Protein AF-A0A5D3D442-F1 (afdb_monomer)

Secondary structure (DSSP, 8-state):
-------------------S-SEEE---SSTTTTTHHHHHHHHHHHTT--EEE---SPPPPPPPS---HHHHHHT-THHHHHHHHHHT-TTSHHHHHHHHHHHHHHHHS----STT-S-HHHHHHHHHHHHHHHHS---PPP--TT-TTHHHHHHH-TTGGGTT-SS---------TTSSHHHHHHHHHHHHGGGSSS-----SHHHHHHHH-HHHHHHHHHHHHH-S------S-THHHHHHHHTGGGS-----

Organism: Cucumis melo var. makuwa (NCBI:txid1194695)

Sequence (255 aa):
MVSSVLGDESSSSSPNFNYHYD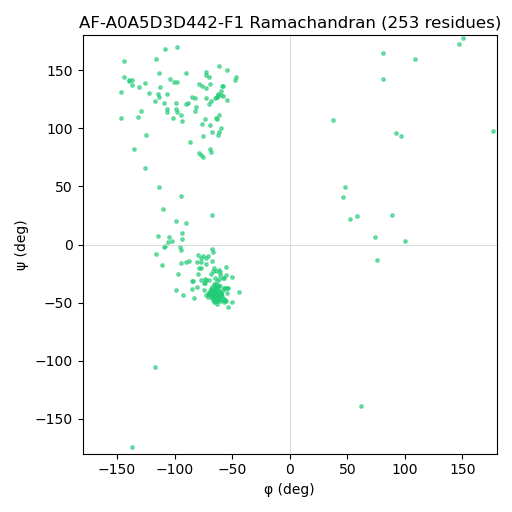VFFNFRGEDTRSNFISHLHMALRLKEINIFLDDKLNRGDQISVEVDPSQVRKQIGGFGEALAKHEANKLLTNKIQPWKEALTFAAGLSGWDLANCKDEAELIQEIVKRVLSVVNPIQLLHVAKHSVGVHSRLRKIELVSHIGSEGVNMVRMCGIGGIGKTTLAKVLYNKIANQFEGCCFLQDVRQEASKHGLVELQKTLLNDILKEDLKVVSRDRRIIIRSRLFKESSYSCSR

Foldseek 3Di:
DDDDDDDDPPPPPPPPDPDPFLEEDDDADDVCVPPLVVVLVVLLVVVVGGYDYPPPDDHDDDDDPADDLVCQQVCDDPSVVVLVVQCVPPVCVVVSVVSNVVSNVVSPDDDDHPVPDPDSVVVSVVVSLVSCCVSPPDDADDADPPDPCLVVVVVVVCVVVVLPPPDDDDDDDDDDPPPCSVNSVSVVCNVCVSVDQFDADDPPCVVCCVVPNPVVVVLRRCCRGVVDPDPDDDDPCPPVVVCVVCPVVPPDDDD

pLDDT: mean 71.78, std 18.41, range [23.75, 93.75]

Mean predicted aligned error: 15.1 Å

InterPro domains:
  IPR000157 Toll/interleukin-1 receptor homology (TIR) domain [PF01582] (63-137)
  IPR002182 NB-ARC [PF00931] (165-229)
  IPR027417 P-loop containing nucleoside triphosphate hydrolase [SSF52540] (142-235)
  IPR035897 Toll/interleukin-1 receptor homology (TIR) domain superfamily [G3DSA:3.40.50.10140] (16-65)
  IPR035897 Toll/interleukin-1 receptor homology (TIR) domain superfamily [G3DSA:3.40.50.10140] (66-141)
  IPR035897 Toll/interleukin-1 receptor homology (TIR) domain superfamily [SSF52200] (10-112)
  IPR044974 Disease resistance protein, plants [PTHR11017] (64-245)

Solvent-accessible surface area (backbone atoms only — not comparable to full-atom values): 16681 Å² total; per-residue (Å²): 138,90,80,89,79,84,85,81,84,78,76,78,74,71,78,87,72,84,66,90,46,80,44,78,48,86,74,80,67,77,73,51,53,74,43,66,52,41,53,43,51,50,57,35,43,75,69,73,48,40,67,44,70,66,77,83,71,81,86,70,83,88,68,71,97,73,73,61,51,66,36,52,40,68,40,39,68,72,52,29,55,54,49,53,59,45,60,73,36,82,90,39,56,87,49,51,61,61,49,53,51,51,39,28,53,61,45,67,51,93,78,84,62,74,91,81,49,92,46,70,67,62,51,42,51,53,51,44,53,54,50,44,55,67,78,61,57,76,85,67,64,91,69,72,92,81,65,79,67,49,69,66,54,48,69,70,50,67,56,76,82,56,68,86,56,95,75,88,86,87,84,85,90,83,79,70,86,90,77,45,63,68,58,49,50,41,55,50,45,64,72,49,41,91,79,45,94,49,50,70,85,86,71,63,57,71,60,48,35,72,75,65,33,63,68,51,56,50,49,53,47,48,32,47,35,67,72,47,92,71,82,84,78,74,93,80,51,77,58,58,59,51,61,56,75,53,58,81,75,69,85,73,88,81,135

Radius of gyration: 25.53 Å; Cα contacts (8 Å, |Δi|>4): 138; chains: 1; bounding box: 55×83×74 Å

Nearest PDB structures (foldseek):
  7dfv-assembly1_B  TM=4.755E-01  e=4.125E-08  Arabidopsis thaliana
  7crc-assembly1_C  TM=4.734E-01  e=6.157E-08  Arabidopsis thaliana
  7xoz-assembly1_B  TM=8.210E-01  e=1.173E-04  Arabidopsis thaliana

Structure (mmCIF, N/CA/C/O backbone):
data_AF-A0A5D3D442-F1
#
_entry.id   AF-A0A5D3D442-F1
#
loop_
_atom_site.group_PDB
_atom_site.id
_atom_site.type_symbol
_atom_site.label_atom_id
_atom_site.label_alt_id
_atom_site.label_comp_id
_atom_site.label_asym_id
_atom_site.label_entity_id
_atom_site.label_seq_id
_atom_site.pdbx_PDB_ins_code
_atom_site.Cartn_x
_atom_site.Cartn_y
_atom_site.Cartn_z
_atom_site.occupancy
_atom_site.B_iso_or_equiv
_atom_site.auth_seq_id
_atom_site.auth_comp_id
_atom_site.auth_asym_id
_atom_site.auth_atom_id
_atom_site.pdbx_PDB_model_num
ATOM 1 N N . MET A 1 1 ? -12.015 51.875 16.722 1.00 30.73 1 MET A N 1
ATOM 2 C CA . MET A 1 1 ? -13.100 51.839 15.719 1.00 30.73 1 MET A CA 1
ATOM 3 C C . MET A 1 1 ? -12.764 50.758 14.712 1.00 30.73 1 MET A C 1
ATOM 5 O O . MET A 1 1 ? -11.595 50.551 14.426 1.00 30.73 1 MET A O 1
ATOM 9 N N . VAL A 1 2 ? -13.791 50.021 14.322 1.00 25.89 2 VAL A N 1
ATOM 10 C CA . VAL A 1 2 ? -13.802 48.719 13.646 1.00 25.89 2 VAL A CA 1
ATOM 11 C C . VAL A 1 2 ? -13.382 48.813 12.174 1.00 25.89 2 VAL A C 1
ATOM 13 O O . VAL A 1 2 ? -13.696 49.811 11.539 1.00 25.89 2 VAL A O 1
ATOM 16 N N . SER A 1 3 ? -12.746 47.761 11.647 1.00 25.81 3 SER A N 1
ATOM 17 C CA . SER A 1 3 ? -13.176 47.006 10.444 1.00 25.81 3 SER A CA 1
ATOM 18 C C . SER A 1 3 ? -12.102 45.944 10.148 1.00 25.81 3 SER A C 1
ATOM 20 O O . SER A 1 3 ? -10.995 46.284 9.755 1.00 25.81 3 SER A O 1
ATOM 22 N N . SER A 1 4 ? -12.241 44.679 10.554 1.00 29.27 4 SER A N 1
ATOM 23 C CA . SER A 1 4 ? -12.913 43.589 9.822 1.00 29.27 4 SER A CA 1
ATOM 24 C C . SER A 1 4 ? -12.706 43.614 8.303 1.00 29.27 4 SER A C 1
ATOM 26 O O . SER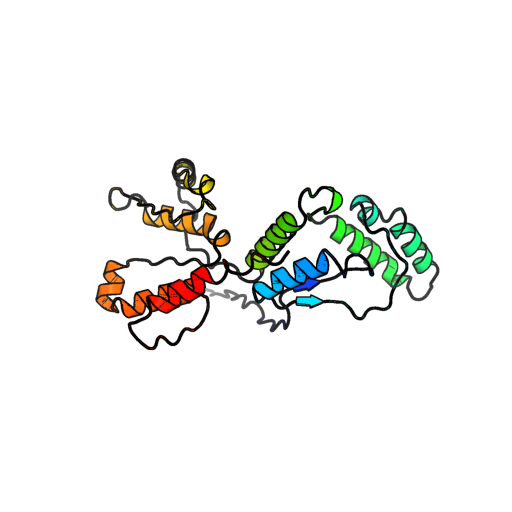 A 1 4 ? -13.349 44.401 7.613 1.00 29.27 4 SER A O 1
ATOM 28 N N . VAL A 1 5 ? -11.894 42.681 7.798 1.00 33.91 5 VAL A N 1
ATOM 29 C CA . VAL A 1 5 ? -12.086 42.061 6.481 1.00 33.91 5 VAL A CA 1
ATOM 30 C C . VAL A 1 5 ? -11.953 40.549 6.676 1.00 33.91 5 VAL A C 1
ATOM 32 O O . VAL A 1 5 ? -10.892 40.035 7.023 1.00 33.91 5 VAL A O 1
ATOM 35 N N . LEU A 1 6 ? -13.105 39.891 6.548 1.00 33.88 6 LEU A N 1
ATOM 36 C CA . LEU A 1 6 ? -13.321 38.456 6.351 1.00 33.88 6 LEU A CA 1
ATOM 37 C C . LEU A 1 6 ? -12.564 38.047 5.069 1.00 33.88 6 LEU A C 1
ATOM 39 O O . LEU A 1 6 ? -12.536 38.817 4.119 1.00 33.88 6 LEU A O 1
ATOM 43 N N . GLY A 1 7 ? -11.831 36.941 5.005 1.00 28.53 7 GLY A N 1
ATOM 44 C CA . GLY A 1 7 ? -12.361 35.592 5.130 1.00 28.53 7 GLY A CA 1
ATOM 45 C C . GLY A 1 7 ? -12.587 35.041 3.722 1.00 28.53 7 GLY A C 1
ATOM 46 O O . GLY A 1 7 ? -13.648 35.263 3.166 1.00 28.53 7 GLY A O 1
ATOM 47 N N . ASP A 1 8 ? -11.589 34.336 3.187 1.00 23.75 8 ASP A N 1
ATOM 48 C CA . ASP A 1 8 ? -11.766 33.343 2.123 1.00 23.75 8 ASP A CA 1
ATOM 49 C C . ASP A 1 8 ? -10.927 32.117 2.511 1.00 23.75 8 ASP A C 1
ATOM 51 O O . ASP A 1 8 ? -9.774 31.940 2.112 1.00 23.75 8 ASP A O 1
ATOM 55 N N . GLU A 1 9 ? -11.505 31.276 3.373 1.00 32.78 9 GLU A N 1
ATOM 56 C CA . GLU A 1 9 ? -11.100 29.876 3.457 1.00 32.78 9 GLU A CA 1
ATOM 57 C C . GLU A 1 9 ? -11.533 29.217 2.149 1.00 32.78 9 GLU A C 1
ATOM 59 O O . GLU A 1 9 ? -12.686 28.826 1.959 1.00 32.78 9 GLU A O 1
ATOM 64 N N . SER A 1 10 ? -10.588 29.118 1.218 1.00 32.56 10 SER A N 1
ATOM 65 C CA . SER A 1 10 ? -10.720 28.255 0.055 1.00 32.56 10 SER A CA 1
ATOM 66 C C . SER A 1 10 ? -10.825 26.813 0.550 1.00 32.56 10 SER A C 1
ATOM 68 O O . SER A 1 10 ? -9.838 26.129 0.812 1.00 32.56 10 SER A O 1
ATOM 70 N N . SER A 1 11 ? -12.063 26.351 0.712 1.00 35.38 11 SER A N 1
ATOM 71 C CA . SER A 1 11 ? -12.369 24.935 0.837 1.00 35.38 11 SER A CA 1
ATOM 72 C C . SER A 1 11 ? -11.885 24.250 -0.441 1.00 35.38 11 SER A C 1
ATOM 74 O O . SER A 1 11 ? -12.513 24.321 -1.498 1.00 35.38 11 SER A O 1
ATOM 76 N N . SER A 1 12 ? -10.712 23.617 -0.370 1.00 36.50 12 SER A N 1
ATOM 77 C CA . SER A 1 12 ? -10.213 22.773 -1.448 1.00 36.50 12 SER A CA 1
ATOM 78 C C . SER A 1 12 ? -11.090 21.522 -1.507 1.00 36.50 12 SER A C 1
ATOM 80 O O . SER A 1 12 ? -10.766 20.478 -0.934 1.00 36.50 12 SER A O 1
ATOM 82 N N . SER A 1 13 ? -12.245 21.628 -2.161 1.00 42.06 13 SER A N 1
ATOM 83 C CA . SER A 1 13 ? -12.954 20.443 -2.618 1.00 42.06 13 SER A CA 1
ATOM 84 C C . SER A 1 13 ? -12.025 19.741 -3.604 1.00 42.06 13 SER A C 1
ATOM 86 O O . SER A 1 13 ? -11.665 20.275 -4.653 1.00 42.06 13 SER A O 1
ATOM 88 N N . SER A 1 14 ? -11.526 18.575 -3.199 1.00 42.69 14 SER A N 1
ATOM 89 C CA . SER A 1 14 ? -10.779 17.715 -4.110 1.00 42.69 14 SER A CA 1
ATOM 90 C C . SER A 1 14 ? -11.725 17.375 -5.265 1.00 42.69 14 SER A C 1
ATOM 92 O O . SER A 1 14 ? -12.884 17.049 -4.991 1.00 42.69 14 SER A O 1
ATOM 94 N N . PRO A 1 15 ? -11.306 17.489 -6.536 1.00 40.38 15 PRO A N 1
ATOM 95 C CA . PRO A 1 15 ? -12.199 17.191 -7.642 1.00 40.38 15 PRO A CA 1
ATOM 96 C C . PRO A 1 15 ? -12.651 15.735 -7.515 1.00 40.38 15 PRO A C 1
ATOM 98 O O . PRO A 1 15 ? -11.817 14.841 -7.362 1.00 40.38 15 PRO A O 1
ATOM 101 N N . ASN A 1 16 ? -13.964 15.498 -7.563 1.00 40.09 16 ASN A N 1
ATOM 102 C CA . ASN A 1 16 ? -14.527 14.153 -7.664 1.00 40.09 16 ASN A CA 1
ATOM 103 C C . ASN A 1 16 ? -14.190 13.598 -9.050 1.00 40.09 16 ASN A C 1
ATOM 105 O O . ASN A 1 16 ? -14.994 13.646 -9.981 1.00 40.09 16 ASN A O 1
ATOM 109 N N . PHE A 1 17 ? -12.964 13.119 -9.207 1.00 46.03 17 PHE A N 1
ATOM 110 C CA . PHE A 1 17 ? -12.563 12.375 -10.379 1.00 46.03 17 PHE A CA 1
ATOM 111 C C . PHE A 1 17 ? -13.201 10.991 -10.286 1.00 46.03 17 PHE A C 1
ATOM 113 O O . PHE A 1 17 ? -12.815 10.168 -9.459 1.00 46.03 17 PHE A O 1
ATOM 120 N N . ASN A 1 18 ? -14.209 10.747 -11.120 1.00 53.41 18 ASN A N 1
ATOM 121 C CA . ASN A 1 18 ? -14.806 9.428 -11.274 1.00 53.41 18 ASN A CA 1
ATOM 122 C C . ASN A 1 18 ? -13.846 8.555 -12.101 1.00 53.41 18 ASN A C 1
ATOM 124 O O . ASN A 1 18 ? -14.017 8.392 -13.310 1.00 53.41 18 ASN A O 1
ATOM 128 N N . TYR A 1 19 ? -12.761 8.094 -11.478 1.00 62.69 19 TYR A N 1
ATOM 129 C CA . TYR A 1 19 ? -11.830 7.169 -12.112 1.00 62.69 19 TYR A CA 1
ATOM 130 C C . TYR A 1 19 ? -12.491 5.789 -12.205 1.00 62.69 19 TYR A C 1
ATOM 132 O O . TYR A 1 19 ? -12.938 5.237 -11.207 1.00 62.69 19 TYR A O 1
ATOM 140 N N . HIS A 1 20 ? -12.542 5.215 -13.409 1.00 73.88 20 HIS A N 1
ATOM 141 C CA . HIS A 1 20 ? -13.058 3.855 -13.624 1.00 73.88 20 HIS A CA 1
ATOM 142 C C . HIS A 1 20 ? -12.110 2.754 -13.120 1.00 73.88 20 HIS A C 1
ATOM 144 O O . HIS A 1 20 ? -12.496 1.588 -13.077 1.00 73.88 20 HIS A O 1
ATOM 150 N N . TYR A 1 21 ? -10.873 3.119 -12.779 1.00 78.75 21 TYR A N 1
ATOM 151 C CA . TYR A 1 21 ? -9.819 2.212 -12.350 1.00 78.75 21 TYR A CA 1
ATOM 152 C C . TYR A 1 21 ? -9.036 2.841 -11.202 1.00 78.75 21 TYR A C 1
ATOM 154 O O . TYR A 1 21 ? -8.726 4.032 -11.240 1.00 78.75 21 TYR A O 1
ATOM 162 N N . ASP A 1 22 ? -8.681 2.016 -10.228 1.00 79.69 22 ASP A N 1
ATOM 163 C CA . ASP A 1 22 ? -7.884 2.383 -9.060 1.00 79.69 22 ASP A CA 1
ATOM 164 C C . ASP A 1 22 ? -6.381 2.315 -9.362 1.00 79.69 22 ASP A C 1
ATOM 166 O O . ASP A 1 22 ? -5.581 3.066 -8.805 1.00 79.69 22 ASP A O 1
ATOM 170 N N . VAL A 1 23 ? -5.985 1.397 -10.253 1.00 83.19 23 VAL A N 1
ATOM 171 C CA . VAL A 1 23 ? -4.582 1.115 -10.580 1.00 83.19 23 VAL A CA 1
ATOM 172 C C . VAL A 1 23 ? -4.402 0.948 -12.086 1.00 83.19 23 VAL A C 1
ATOM 174 O O . VAL A 1 23 ? -5.185 0.268 -12.748 1.00 83.19 23 VAL A O 1
ATOM 177 N N . PHE A 1 24 ? -3.331 1.532 -12.625 1.00 83.12 24 PHE A N 1
ATOM 178 C CA . PHE A 1 24 ? -2.901 1.347 -14.010 1.00 83.12 24 PHE A CA 1
ATOM 179 C C . PHE A 1 24 ? -1.614 0.524 -14.052 1.00 83.12 24 PHE A C 1
ATOM 181 O O . PHE A 1 24 ? -0.600 0.921 -13.474 1.00 83.12 24 PHE A O 1
ATOM 188 N N . PHE A 1 25 ? -1.638 -0.607 -14.752 1.00 80.06 25 PHE A N 1
ATOM 189 C CA . PHE A 1 25 ? -0.455 -1.433 -14.975 1.00 80.06 25 PHE A CA 1
ATOM 190 C C . PHE A 1 25 ? 0.200 -1.088 -16.304 1.00 80.06 25 PHE A C 1
ATOM 192 O O . PHE A 1 25 ? -0.334 -1.392 -17.369 1.00 80.06 25 PHE A O 1
ATOM 199 N N . ASN A 1 26 ? 1.388 -0.491 -16.208 1.00 76.81 26 ASN A N 1
ATOM 200 C CA . ASN A 1 26 ? 2.275 -0.247 -17.335 1.00 76.81 26 ASN A CA 1
ATOM 201 C C . ASN A 1 26 ? 3.385 -1.303 -17.337 1.00 76.81 26 ASN A C 1
ATOM 203 O O . ASN A 1 26 ? 4.255 -1.286 -16.465 1.00 76.81 26 ASN A O 1
ATOM 207 N N . PHE A 1 27 ? 3.350 -2.229 -18.288 1.00 71.25 27 PHE A N 1
ATOM 208 C CA . PHE A 1 27 ? 4.351 -3.284 -18.414 1.00 71.25 27 PHE A CA 1
ATOM 209 C C . PHE A 1 27 ? 4.623 -3.582 -19.887 1.00 71.25 27 PHE A C 1
ATOM 211 O O . PHE A 1 27 ? 3.812 -3.300 -20.768 1.00 71.25 27 PHE A O 1
ATOM 218 N N . ARG A 1 28 ? 5.794 -4.159 -20.159 1.00 66.62 28 ARG A N 1
ATOM 219 C CA . ARG A 1 28 ? 6.234 -4.547 -21.501 1.00 66.62 28 ARG A CA 1
ATOM 220 C C . ARG A 1 28 ? 6.617 -6.022 -21.497 1.00 66.62 28 ARG A C 1
ATOM 222 O O . ARG A 1 28 ? 7.309 -6.470 -20.588 1.00 66.62 28 ARG A O 1
ATOM 229 N N . GLY A 1 29 ? 6.240 -6.731 -22.558 1.00 59.22 29 GLY A N 1
ATOM 230 C CA . GLY A 1 29 ? 6.746 -8.072 -22.860 1.00 59.22 29 GLY A CA 1
ATOM 231 C C . GLY A 1 29 ? 5.740 -9.205 -22.654 1.00 59.22 29 GLY A C 1
ATOM 232 O O . GLY A 1 29 ? 4.728 -9.062 -21.973 1.00 59.22 29 GLY A O 1
ATOM 233 N N . GLU A 1 30 ? 6.033 -10.329 -23.305 1.00 52.16 30 GLU A N 1
ATOM 234 C CA . GLU A 1 30 ? 5.255 -11.575 -23.273 1.00 52.16 30 GLU A CA 1
ATOM 235 C C . GLU A 1 30 ? 5.508 -12.351 -21.961 1.00 52.16 30 GLU A C 1
ATOM 237 O O . GLU A 1 30 ? 4.576 -12.933 -21.413 1.00 52.16 30 GLU A O 1
ATOM 242 N N . ASP A 1 31 ? 6.715 -12.231 -21.385 1.00 50.66 31 ASP A N 1
ATOM 243 C CA . ASP A 1 31 ? 7.187 -13.054 -20.255 1.00 50.66 31 ASP A CA 1
ATOM 244 C C . ASP A 1 31 ? 6.760 -12.555 -18.860 1.00 50.66 31 ASP A C 1
ATOM 246 O O . ASP A 1 31 ? 6.517 -13.354 -17.957 1.00 50.66 31 ASP A O 1
ATOM 250 N N . THR A 1 32 ? 6.607 -11.240 -18.649 1.00 56.50 32 THR A N 1
ATOM 251 C CA . THR A 1 32 ? 6.092 -10.708 -17.366 1.00 56.50 32 THR A CA 1
ATOM 252 C C . THR A 1 32 ? 4.570 -10.825 -17.263 1.00 56.50 32 THR A C 1
ATOM 254 O O . THR A 1 32 ? 4.024 -10.828 -16.158 1.00 56.50 32 THR A O 1
ATOM 257 N N . ARG A 1 33 ? 3.887 -10.971 -18.411 1.00 57.16 33 ARG A N 1
ATOM 258 C CA . ARG A 1 33 ? 2.424 -11.024 -18.547 1.00 57.16 33 ARG A CA 1
ATOM 259 C C . ARG A 1 33 ? 1.822 -12.346 -18.065 1.00 57.16 33 ARG A C 1
ATOM 261 O O . ARG A 1 33 ? 0.709 -12.321 -17.547 1.00 57.16 33 ARG A O 1
ATOM 268 N N . SER A 1 34 ? 2.520 -13.474 -18.222 1.00 61.53 34 SER A N 1
ATOM 269 C CA . SER A 1 34 ? 2.002 -14.807 -17.866 1.00 61.53 34 SER A CA 1
ATOM 270 C C . SER A 1 34 ? 2.303 -15.252 -16.435 1.00 61.53 34 SER A C 1
ATOM 272 O O . SER A 1 34 ? 1.684 -16.202 -15.972 1.00 61.53 34 SER A O 1
ATOM 274 N N . ASN A 1 35 ? 3.226 -14.581 -15.739 1.00 74.44 35 ASN A N 1
ATOM 275 C CA . ASN A 1 35 ? 3.682 -14.992 -14.409 1.00 74.44 35 ASN A CA 1
ATOM 276 C C . ASN A 1 35 ? 3.324 -13.901 -13.384 1.00 74.44 35 ASN A C 1
ATOM 278 O O . ASN A 1 35 ? 2.142 -13.713 -13.084 1.00 74.44 35 ASN A O 1
ATOM 282 N N . PHE A 1 36 ? 4.309 -13.119 -12.929 1.00 80.56 36 PHE A N 1
ATOM 283 C CA . PHE A 1 36 ? 4.178 -12.118 -11.865 1.00 80.56 36 PHE A CA 1
ATOM 284 C C . PHE A 1 36 ? 2.998 -11.150 -12.035 1.00 80.56 36 PHE A C 1
ATOM 286 O O . PHE A 1 36 ? 2.203 -10.978 -11.111 1.00 80.56 36 PHE A O 1
ATOM 293 N N . ILE A 1 37 ? 2.836 -10.531 -13.215 1.00 81.62 37 ILE A N 1
ATOM 294 C CA . ILE A 1 37 ? 1.750 -9.560 -13.443 1.00 81.62 37 ILE A CA 1
ATOM 295 C C . ILE A 1 37 ? 0.382 -10.241 -13.370 1.00 81.62 37 ILE A C 1
ATOM 297 O O . ILE A 1 37 ? -0.569 -9.630 -12.887 1.00 81.62 37 ILE A O 1
ATOM 301 N N . SER A 1 38 ? 0.272 -11.503 -13.797 1.00 80.44 38 SER A N 1
ATOM 302 C CA . SER A 1 38 ? -0.984 -12.253 -13.721 1.00 80.44 38 SER A CA 1
ATOM 303 C C . SER A 1 38 ? -1.373 -12.560 -12.272 1.00 80.44 38 SER A C 1
ATOM 305 O O . SER A 1 38 ? -2.518 -12.317 -11.882 1.00 80.44 38 SER A O 1
ATOM 307 N N . HIS A 1 39 ? -0.410 -12.992 -11.450 1.00 86.38 39 HIS A N 1
ATOM 308 C CA . HIS A 1 39 ? -0.615 -13.259 -10.029 1.00 86.38 39 HIS A CA 1
ATOM 309 C C . HIS A 1 39 ? -0.925 -11.975 -9.260 1.00 86.38 39 HIS A C 1
ATOM 311 O O . HIS A 1 39 ? -1.872 -11.944 -8.475 1.00 86.38 39 HIS A O 1
ATOM 317 N N . LEU A 1 40 ? -0.196 -10.891 -9.533 1.00 87.38 40 LEU A N 1
ATOM 318 C CA . LEU A 1 40 ? -0.444 -9.588 -8.926 1.00 87.38 40 LEU A CA 1
ATOM 319 C C . LEU A 1 40 ? -1.818 -9.027 -9.325 1.00 87.38 40 LEU A C 1
ATOM 321 O O . LEU A 1 40 ? -2.563 -8.553 -8.467 1.00 87.38 40 LEU A O 1
ATOM 325 N N . HIS A 1 41 ? -2.186 -9.114 -10.606 1.00 84.62 41 HIS A N 1
ATOM 326 C CA . HIS A 1 41 ? -3.508 -8.708 -11.089 1.00 84.62 41 HIS A CA 1
ATOM 327 C C . HIS A 1 41 ? -4.621 -9.523 -10.417 1.00 84.62 41 HIS A C 1
ATOM 329 O O . HIS A 1 41 ? -5.622 -8.953 -9.983 1.00 84.62 41 HIS A O 1
ATOM 335 N N . MET A 1 42 ? -4.441 -10.840 -10.280 1.00 85.81 42 MET A N 1
ATOM 336 C CA . MET A 1 42 ? -5.393 -11.705 -9.582 1.00 85.81 42 MET A CA 1
ATOM 337 C C . MET A 1 42 ? -5.507 -11.339 -8.097 1.00 85.81 42 MET A C 1
ATOM 339 O O . MET A 1 42 ? -6.619 -11.181 -7.600 1.00 85.81 42 MET A O 1
ATOM 343 N N . ALA A 1 43 ? -4.384 -11.145 -7.403 1.00 85.88 43 ALA A N 1
ATOM 344 C CA . ALA A 1 43 ? -4.362 -10.804 -5.983 1.00 85.88 43 ALA A CA 1
ATOM 345 C C . ALA A 1 43 ? -5.040 -9.455 -5.693 1.00 85.88 43 ALA A C 1
ATOM 347 O O . ALA A 1 43 ? -5.827 -9.346 -4.754 1.00 85.88 43 ALA A O 1
ATOM 348 N N . LEU A 1 44 ? -4.804 -8.442 -6.530 1.00 84.75 44 LEU A N 1
ATOM 349 C CA . LEU A 1 44 ? -5.475 -7.145 -6.419 1.00 84.75 44 LEU A CA 1
ATOM 350 C C . LEU A 1 44 ? -6.976 -7.239 -6.744 1.00 84.75 44 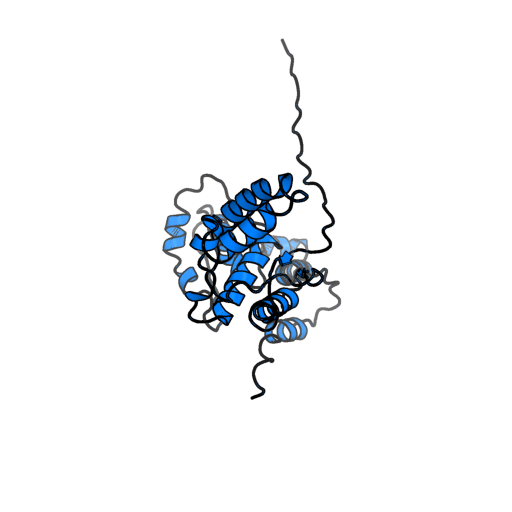LEU A C 1
ATOM 352 O O . LEU A 1 44 ? -7.788 -6.645 -6.035 1.00 84.75 44 LEU A O 1
ATOM 356 N N . ARG A 1 45 ? -7.374 -8.028 -7.755 1.00 83.00 45 ARG A N 1
ATOM 357 C CA . ARG A 1 45 ? -8.796 -8.271 -8.060 1.00 83.00 45 ARG A CA 1
ATOM 358 C C . ARG A 1 45 ? -9.539 -8.980 -6.935 1.00 83.00 45 ARG A C 1
ATOM 360 O O . ARG A 1 45 ? -10.701 -8.666 -6.702 1.00 83.00 45 ARG A O 1
ATOM 367 N N . LEU A 1 46 ? -8.895 -9.924 -6.245 1.00 79.62 46 LEU A N 1
ATOM 368 C CA . LEU A 1 46 ? -9.479 -10.588 -5.072 1.00 79.62 46 LEU A CA 1
ATOM 369 C C . LEU A 1 46 ? -9.779 -9.602 -3.939 1.00 79.62 46 LEU A C 1
ATOM 371 O O . LEU A 1 46 ? -10.632 -9.881 -3.104 1.00 79.62 46 LEU A O 1
ATOM 375 N N . LYS A 1 47 ? -9.110 -8.446 -3.926 1.00 77.56 47 LYS A N 1
ATOM 376 C CA . LYS A 1 47 ? -9.364 -7.342 -2.997 1.00 77.56 47 LYS A CA 1
ATOM 377 C C . LYS A 1 47 ? -10.233 -6.234 -3.613 1.00 77.56 47 LYS A C 1
ATOM 379 O O . LYS A 1 47 ? -10.220 -5.110 -3.123 1.00 77.56 47 LYS A O 1
ATOM 384 N N . GLU A 1 48 ? -10.974 -6.563 -4.675 1.00 78.12 48 GLU A N 1
ATOM 385 C CA . GLU A 1 48 ? -11.949 -5.702 -5.365 1.00 78.12 48 GLU A CA 1
ATOM 386 C C . GLU A 1 48 ? -11.370 -4.390 -5.925 1.00 78.12 48 GLU A C 1
ATOM 388 O O . GLU A 1 48 ? -12.093 -3.423 -6.153 1.00 78.12 48 GLU A O 1
ATOM 393 N N . ILE A 1 49 ? -10.062 -4.360 -6.197 1.00 80.94 49 ILE A N 1
ATOM 394 C CA . ILE A 1 49 ? -9.391 -3.219 -6.828 1.00 80.94 49 ILE A CA 1
ATOM 395 C C . ILE A 1 49 ? -9.579 -3.305 -8.345 1.00 80.94 49 ILE A C 1
ATOM 397 O O . ILE A 1 49 ? -9.225 -4.308 -8.977 1.00 80.94 49 ILE A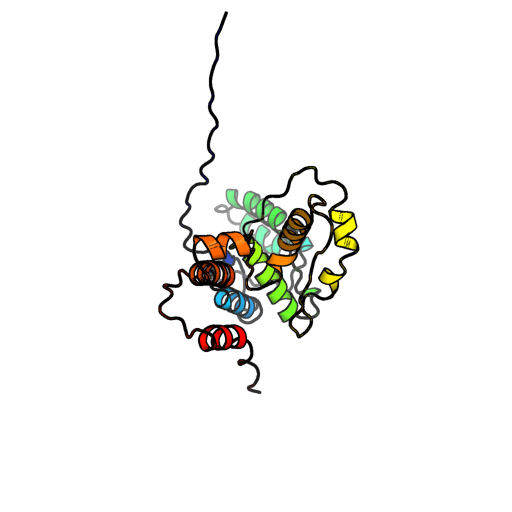 O 1
ATOM 401 N N . ASN A 1 50 ? -10.096 -2.236 -8.950 1.00 79.88 50 ASN A N 1
ATOM 402 C CA . ASN A 1 50 ? -10.292 -2.145 -10.393 1.00 79.88 50 ASN A CA 1
ATOM 403 C C . ASN A 1 50 ? -8.980 -1.765 -11.080 1.00 79.88 50 ASN A C 1
ATOM 405 O O . ASN A 1 50 ? -8.435 -0.683 -10.869 1.00 79.88 50 ASN A O 1
ATOM 409 N N . ILE A 1 51 ? -8.477 -2.646 -11.942 1.00 82.56 51 ILE A N 1
ATOM 410 C CA . ILE A 1 51 ? -7.170 -2.480 -12.585 1.00 82.56 51 ILE A CA 1
ATOM 411 C C . ILE A 1 51 ? -7.367 -2.297 -14.082 1.00 82.56 51 ILE A C 1
ATOM 413 O O . ILE A 1 51 ? -8.033 -3.107 -14.732 1.00 82.56 51 ILE A O 1
ATOM 417 N N . PHE A 1 52 ? -6.745 -1.260 -14.635 1.00 82.00 52 PHE A N 1
ATOM 418 C CA . PHE A 1 52 ? -6.548 -1.153 -16.072 1.00 82.00 52 PHE A CA 1
ATOM 419 C C . PHE A 1 52 ? -5.238 -1.841 -16.452 1.00 82.00 52 PHE A C 1
ATOM 421 O O . PHE A 1 52 ? -4.165 -1.468 -15.970 1.00 82.00 52 PHE A O 1
ATOM 428 N N . LEU A 1 53 ? -5.335 -2.833 -17.332 1.00 75.38 53 LEU A N 1
ATOM 429 C CA . LEU A 1 53 ? -4.190 -3.522 -17.911 1.00 75.38 53 LEU A CA 1
ATOM 430 C C . LEU A 1 53 ? -3.914 -2.925 -19.297 1.00 75.38 53 LEU A C 1
ATOM 432 O O . LEU A 1 53 ? -4.765 -3.034 -20.181 1.00 75.38 53 LEU A O 1
ATOM 436 N N . ASP A 1 54 ? -2.751 -2.299 -19.493 1.00 73.19 54 ASP A N 1
ATOM 437 C CA . ASP A 1 54 ? -2.372 -1.744 -20.799 1.00 73.19 54 ASP A CA 1
ATOM 438 C C . ASP A 1 54 ? -1.870 -2.844 -21.740 1.00 73.19 54 ASP A C 1
ATOM 440 O O . ASP A 1 54 ? -0.678 -3.103 -21.892 1.00 73.19 54 ASP A O 1
ATOM 444 N N . ASP A 1 55 ? -2.823 -3.574 -22.312 1.00 65.62 55 ASP A N 1
ATOM 445 C CA . ASP A 1 55 ? -2.583 -4.867 -22.942 1.00 65.62 55 ASP A CA 1
ATOM 446 C C . ASP A 1 55 ? -2.690 -4.842 -24.476 1.00 65.62 55 ASP A C 1
ATOM 448 O O . ASP A 1 55 ? -2.449 -5.865 -25.129 1.00 65.62 55 ASP A O 1
ATOM 452 N N . LYS A 1 56 ? -3.023 -3.665 -25.028 1.00 58.81 56 LYS A N 1
ATOM 453 C CA . LYS A 1 56 ? -3.389 -3.427 -26.436 1.00 58.81 56 LYS A CA 1
ATOM 454 C C . LYS A 1 56 ? -2.312 -2.723 -27.262 1.00 58.81 56 LYS A C 1
ATOM 456 O O . LYS A 1 56 ? -2.557 -2.416 -28.429 1.00 58.81 56 LYS A O 1
ATOM 461 N N . LEU A 1 57 ? -1.144 -2.431 -26.693 1.00 60.31 57 LEU A N 1
ATOM 462 C CA . LEU A 1 57 ? -0.057 -1.797 -27.437 1.00 60.31 57 LEU A CA 1
ATOM 463 C C . LEU A 1 57 ? 0.693 -2.816 -28.304 1.00 60.31 57 LEU A C 1
ATOM 465 O O . LEU A 1 57 ? 0.981 -3.938 -27.886 1.00 60.31 57 LEU A O 1
ATOM 469 N N . ASN A 1 58 ? 1.014 -2.405 -29.535 1.00 55.31 58 ASN A N 1
ATOM 470 C CA . ASN A 1 58 ? 1.783 -3.219 -30.472 1.00 55.31 58 ASN A CA 1
ATOM 471 C C . ASN A 1 58 ? 3.154 -3.572 -29.879 1.00 55.31 58 ASN A C 1
ATOM 473 O O . ASN A 1 58 ? 3.837 -2.722 -29.306 1.00 55.31 58 ASN A O 1
ATOM 477 N N . ARG A 1 59 ? 3.546 -4.838 -30.049 1.00 56.28 59 ARG A N 1
ATOM 478 C CA . ARG A 1 59 ? 4.798 -5.414 -29.546 1.00 56.28 59 ARG A CA 1
ATOM 479 C C . ARG A 1 59 ? 5.999 -4.584 -30.028 1.00 56.28 59 ARG A C 1
ATOM 481 O O . ARG A 1 59 ? 6.166 -4.386 -31.227 1.00 56.28 59 ARG A O 1
ATOM 488 N N . GLY A 1 60 ? 6.827 -4.110 -29.098 1.00 56.16 60 GLY A N 1
ATOM 489 C CA . GLY A 1 60 ? 8.162 -3.578 -29.397 1.00 56.16 60 GLY A CA 1
ATOM 490 C C . GLY A 1 60 ? 9.248 -4.628 -29.145 1.00 56.16 60 GLY A C 1
ATOM 491 O O . GLY A 1 60 ? 8.964 -5.649 -28.523 1.00 56.16 60 GLY A O 1
ATOM 492 N N . ASP A 1 61 ? 10.489 -4.354 -29.566 1.00 54.81 61 ASP A N 1
ATOM 493 C CA . ASP A 1 61 ? 11.653 -5.241 -29.367 1.00 54.81 61 ASP A CA 1
ATOM 494 C C . ASP A 1 61 ? 11.761 -5.745 -27.910 1.00 54.81 61 ASP A C 1
ATOM 496 O O . ASP A 1 61 ? 11.476 -4.997 -26.966 1.00 54.81 61 ASP A O 1
ATOM 500 N N . GLN A 1 62 ? 12.154 -7.005 -27.711 1.00 55.19 62 GLN A N 1
ATOM 501 C CA . GLN A 1 62 ? 12.307 -7.593 -26.378 1.00 55.19 62 GLN A CA 1
ATOM 502 C C . GLN A 1 62 ? 13.442 -6.882 -25.627 1.00 55.19 62 GLN A C 1
ATOM 504 O O . GLN A 1 62 ? 14.561 -6.772 -26.124 1.00 55.19 62 GLN A O 1
ATOM 509 N N . ILE A 1 63 ? 13.141 -6.388 -24.430 1.00 54.66 63 ILE A N 1
ATOM 510 C CA . ILE A 1 63 ? 14.144 -5.972 -23.445 1.00 54.66 63 ILE A CA 1
ATOM 511 C C . ILE A 1 63 ? 14.222 -7.128 -22.443 1.00 54.66 63 ILE A C 1
ATOM 513 O O . ILE A 1 63 ? 13.189 -7.734 -22.159 1.00 54.66 63 ILE A O 1
ATOM 517 N N . SER A 1 64 ? 15.425 -7.483 -21.982 1.00 54.62 64 SER A N 1
ATOM 518 C CA . SER A 1 64 ? 15.654 -8.615 -21.074 1.00 54.62 64 SER A CA 1
ATOM 519 C C . SER A 1 64 ? 14.666 -8.637 -19.902 1.00 54.62 64 SER A C 1
ATOM 521 O O . SER A 1 64 ? 14.290 -7.590 -19.383 1.00 54.62 64 SER A O 1
ATOM 523 N N . VAL A 1 65 ? 14.263 -9.844 -19.484 1.00 57.44 65 VAL A N 1
ATOM 524 C CA . VAL A 1 65 ? 13.265 -10.085 -18.418 1.00 57.44 65 VAL A CA 1
ATOM 525 C C . VAL A 1 65 ? 13.699 -9.492 -17.071 1.00 57.44 65 VAL A C 1
ATOM 527 O O . VAL A 1 65 ? 12.865 -9.144 -16.241 1.00 57.44 65 VAL A O 1
ATOM 530 N N . GLU A 1 66 ? 15.004 -9.304 -16.892 1.00 66.88 66 GLU A N 1
ATOM 531 C CA . GLU A 1 66 ? 15.606 -8.691 -15.720 1.00 66.88 66 GLU A CA 1
ATOM 532 C C . GLU A 1 66 ? 16.314 -7.398 -16.133 1.00 66.88 66 GLU A C 1
ATOM 534 O O . GLU A 1 66 ? 17.147 -7.380 -17.048 1.00 66.88 66 GLU A O 1
ATOM 539 N N . VAL A 1 67 ? 15.926 -6.296 -15.493 1.00 74.56 67 VAL A N 1
ATOM 540 C CA . VAL A 1 67 ? 16.438 -4.960 -15.786 1.00 74.56 67 VAL A CA 1
ATOM 541 C C . VAL A 1 67 ? 16.878 -4.316 -14.484 1.00 74.56 67 VAL A C 1
ATOM 543 O O . VAL A 1 67 ? 16.054 -3.982 -13.638 1.00 74.56 67 VAL A O 1
ATOM 546 N N . ASP A 1 68 ? 18.180 -4.067 -14.361 1.00 80.38 68 ASP A N 1
ATOM 547 C CA . ASP A 1 68 ? 18.706 -3.219 -13.296 1.00 80.38 68 ASP A CA 1
ATOM 548 C C . ASP A 1 68 ? 18.155 -1.784 -13.473 1.00 80.38 68 ASP A C 1
ATOM 550 O O . ASP A 1 68 ? 18.334 -1.186 -14.547 1.00 80.38 68 ASP A O 1
ATOM 554 N N . PRO A 1 69 ? 17.532 -1.181 -12.438 1.00 82.88 69 PRO A N 1
ATOM 555 C CA . PRO A 1 69 ? 17.074 0.210 -12.467 1.00 82.88 69 PRO A CA 1
ATOM 556 C C . PRO A 1 69 ? 18.140 1.211 -12.937 1.00 82.88 69 PRO A C 1
ATOM 558 O O . PRO A 1 69 ? 17.815 2.256 -13.507 1.00 82.88 69 PRO A O 1
ATOM 561 N N . SER A 1 70 ? 19.427 0.913 -12.737 1.00 86.12 70 SER A N 1
ATOM 562 C CA . SER A 1 70 ? 20.547 1.721 -13.216 1.00 86.12 70 SER A CA 1
ATOM 563 C C . SER A 1 70 ? 20.604 1.820 -14.746 1.00 86.12 70 SER A C 1
ATOM 565 O O . SER A 1 70 ? 20.934 2.895 -15.255 1.00 86.12 70 SER A O 1
ATOM 567 N N . GLN A 1 71 ? 20.218 0.760 -15.467 1.00 87.19 71 GLN A N 1
ATOM 568 C CA . GLN A 1 71 ? 20.158 0.731 -16.932 1.00 87.19 71 GLN A CA 1
ATOM 569 C C . GLN A 1 71 ? 19.035 1.628 -17.453 1.00 87.19 71 GLN A C 1
ATOM 571 O O . GLN A 1 71 ? 19.245 2.395 -18.391 1.00 87.19 71 GLN A O 1
ATOM 576 N N . VAL A 1 72 ? 17.873 1.602 -16.790 1.00 88.12 72 VAL A N 1
ATOM 577 C CA . VAL A 1 72 ? 16.730 2.469 -17.120 1.00 88.12 72 VAL A CA 1
ATOM 578 C C . VAL A 1 72 ? 17.058 3.925 -16.818 1.00 88.12 72 VAL A C 1
ATOM 580 O O . VAL A 1 72 ? 16.833 4.791 -17.659 1.00 88.12 72 VAL A O 1
ATOM 583 N N . ARG A 1 73 ? 17.633 4.200 -15.639 1.00 89.19 73 ARG A N 1
ATOM 584 C CA . ARG A 1 73 ? 17.935 5.557 -15.161 1.00 89.19 73 ARG A CA 1
ATOM 585 C C . ARG A 1 73 ? 19.024 6.253 -15.965 1.00 89.19 73 ARG A C 1
ATOM 587 O O . ARG A 1 73 ? 18.965 7.465 -16.124 1.00 89.19 73 ARG A O 1
ATOM 594 N N . LYS A 1 74 ? 20.034 5.509 -16.419 1.00 91.62 74 LYS A N 1
ATOM 595 C CA . LYS A 1 74 ? 21.134 6.045 -17.237 1.00 91.62 74 LYS A CA 1
ATOM 596 C C . LYS A 1 74 ? 20.903 5.857 -18.739 1.00 91.62 74 LYS A C 1
ATOM 598 O O . LYS A 1 74 ? 21.747 6.281 -19.518 1.00 91.62 74 LYS A O 1
ATOM 603 N N . GLN A 1 75 ? 19.801 5.209 -19.127 1.00 90.12 75 GLN A N 1
ATOM 604 C CA . GLN A 1 75 ? 19.475 4.843 -20.508 1.00 90.12 75 GLN A CA 1
ATOM 605 C C . GLN A 1 75 ? 20.650 4.164 -21.234 1.00 90.12 75 GLN A C 1
ATOM 607 O O . GLN A 1 75 ? 21.030 4.550 -22.337 1.00 90.12 75 GLN A O 1
ATOM 612 N N . ILE A 1 76 ? 21.237 3.153 -20.593 1.00 87.94 76 ILE A N 1
ATOM 613 C CA . ILE A 1 76 ? 22.349 2.352 -21.131 1.00 87.94 76 ILE A CA 1
ATOM 614 C C . ILE A 1 76 ? 21.873 0.937 -21.502 1.00 87.94 76 ILE A C 1
ATOM 616 O O . ILE A 1 76 ? 20.738 0.555 -21.205 1.00 87.94 76 ILE A O 1
ATOM 620 N N . GLY A 1 77 ? 22.710 0.183 -22.222 1.00 87.06 77 GLY A N 1
ATOM 621 C CA . GLY A 1 77 ? 22.355 -1.146 -22.731 1.00 87.06 77 GLY A CA 1
ATOM 622 C C . GLY A 1 77 ? 21.171 -1.095 -23.703 1.00 87.06 77 GLY A C 1
ATOM 623 O O . GLY A 1 77 ? 21.051 -0.159 -24.496 1.00 87.06 77 GLY A O 1
ATOM 624 N N . GLY A 1 78 ? 20.252 -2.061 -23.597 1.00 84.94 78 GLY A N 1
ATOM 625 C CA . GLY A 1 78 ? 19.091 -2.168 -24.492 1.00 84.94 78 GLY A CA 1
ATOM 626 C C . GLY A 1 78 ? 18.175 -0.933 -24.505 1.00 84.94 78 GLY A C 1
ATOM 627 O O . GLY A 1 78 ? 17.575 -0.628 -25.534 1.00 84.94 78 GLY A O 1
ATOM 628 N N . PHE A 1 79 ? 18.103 -0.168 -23.406 1.00 85.19 79 PHE A N 1
ATOM 629 C CA . PHE A 1 79 ? 17.350 1.095 -23.368 1.00 85.19 79 PHE A CA 1
ATOM 630 C C . PHE A 1 79 ? 18.025 2.189 -24.200 1.00 85.19 79 PHE A C 1
ATOM 632 O O . PHE A 1 79 ? 17.343 2.927 -24.913 1.00 85.19 79 PHE A O 1
ATOM 639 N N . GLY A 1 80 ? 19.356 2.272 -24.136 1.00 87.44 80 GLY A N 1
ATOM 640 C CA . GLY A 1 80 ? 20.142 3.208 -24.939 1.00 87.44 80 GLY A CA 1
ATOM 641 C C . GLY A 1 80 ? 20.060 2.886 -26.428 1.00 87.44 80 GLY A C 1
ATOM 642 O O . GLY A 1 80 ? 19.799 3.774 -27.238 1.00 87.44 80 GLY A O 1
ATOM 643 N N . GLU A 1 81 ? 20.185 1.607 -26.786 1.00 87.31 81 GLU A N 1
ATOM 644 C CA . GLU A 1 81 ? 20.046 1.136 -28.170 1.00 87.31 81 GLU A CA 1
ATOM 645 C C . GLU A 1 81 ? 18.647 1.417 -28.738 1.00 87.31 81 GLU A C 1
ATOM 647 O O . GLU A 1 81 ? 18.517 1.913 -29.860 1.00 87.31 81 GLU A O 1
ATOM 652 N N . ALA A 1 82 ? 17.590 1.155 -27.962 1.00 85.00 82 ALA A N 1
ATOM 653 C CA . ALA A 1 82 ? 16.217 1.439 -28.374 1.00 85.00 82 ALA A CA 1
ATOM 654 C C . ALA A 1 82 ? 15.974 2.944 -28.580 1.00 85.00 82 ALA A C 1
ATOM 656 O O . ALA A 1 82 ? 15.361 3.341 -29.572 1.00 85.00 82 ALA A O 1
ATOM 657 N N . LEU A 1 83 ? 16.482 3.797 -27.684 1.00 88.00 83 LEU A N 1
ATOM 658 C CA . LEU A 1 83 ? 16.379 5.251 -27.837 1.00 88.00 83 LEU A CA 1
ATOM 659 C C . LEU A 1 83 ? 17.162 5.755 -29.053 1.00 88.00 83 LEU A C 1
ATOM 661 O O . LEU A 1 83 ? 16.622 6.562 -29.805 1.00 88.00 83 LEU A O 1
ATOM 665 N N . ALA A 1 84 ? 18.367 5.237 -29.304 1.00 87.62 84 ALA A N 1
ATOM 666 C CA . ALA A 1 84 ? 19.168 5.598 -30.475 1.00 87.62 84 ALA A CA 1
ATOM 667 C C . ALA A 1 84 ? 18.464 5.234 -31.797 1.00 87.62 84 ALA A C 1
ATOM 669 O O . ALA A 1 84 ? 18.451 6.026 -32.741 1.00 87.62 84 ALA A O 1
ATOM 670 N N . LYS A 1 85 ? 17.794 4.072 -31.858 1.00 86.25 85 LYS A N 1
ATOM 671 C CA . LYS A 1 85 ? 16.936 3.708 -33.002 1.00 86.25 85 LYS A CA 1
ATOM 672 C C . LYS A 1 85 ? 15.798 4.715 -33.204 1.00 86.25 85 LYS A C 1
ATOM 674 O O . LYS A 1 85 ? 15.489 5.072 -34.339 1.00 86.25 85 LYS A O 1
ATOM 679 N N . HIS A 1 86 ? 15.167 5.179 -32.126 1.00 83.69 86 HIS A N 1
ATOM 680 C CA . HIS A 1 86 ? 14.084 6.162 -32.210 1.00 83.69 86 HIS A CA 1
ATOM 681 C C . HIS A 1 86 ? 14.577 7.577 -32.543 1.00 83.69 86 HIS A C 1
ATOM 683 O O . HIS A 1 86 ? 13.856 8.309 -33.219 1.00 83.69 86 HIS A O 1
ATOM 689 N N . GLU A 1 87 ? 15.795 7.950 -32.147 1.00 83.94 87 GLU A N 1
ATOM 690 C CA . GLU A 1 87 ? 16.438 9.216 -32.533 1.00 83.94 87 GLU A CA 1
ATOM 691 C C . GLU A 1 87 ? 16.688 9.305 -34.044 1.00 83.94 87 GLU A C 1
ATOM 693 O O . GLU A 1 87 ? 16.586 10.386 -34.625 1.00 83.94 87 GLU A O 1
ATOM 698 N N . ALA A 1 88 ? 16.928 8.170 -34.710 1.00 81.75 88 ALA A N 1
ATOM 699 C CA . ALA A 1 88 ? 17.048 8.109 -36.167 1.00 81.75 88 ALA A CA 1
ATOM 700 C C . ALA A 1 88 ? 15.718 8.394 -36.902 1.00 81.75 88 ALA A C 1
ATOM 702 O O . ALA A 1 88 ? 15.716 8.659 -38.108 1.00 81.75 88 ALA A O 1
ATOM 703 N N . ASN A 1 89 ? 14.579 8.380 -36.198 1.00 81.50 89 ASN A N 1
ATOM 704 C CA . ASN A 1 89 ? 13.271 8.710 -36.754 1.00 81.50 89 ASN A CA 1
ATOM 705 C C . ASN A 1 89 ? 12.940 10.198 -36.542 1.00 81.50 89 ASN A C 1
ATOM 707 O O . ASN A 1 89 ? 12.539 10.617 -35.456 1.00 81.50 89 ASN A O 1
ATOM 711 N N . LYS A 1 90 ? 13.013 10.990 -37.622 1.00 75.19 90 LYS A N 1
ATOM 712 C CA . LYS A 1 90 ? 12.736 12.442 -37.621 1.00 75.19 90 LYS A CA 1
ATOM 713 C C . LYS A 1 90 ? 11.352 12.837 -37.081 1.00 75.19 90 LYS A C 1
ATOM 715 O O . LYS A 1 90 ? 11.159 13.992 -36.718 1.00 75.19 90 LYS A O 1
ATOM 720 N N . LEU A 1 91 ? 10.386 11.915 -37.033 1.00 78.00 91 LEU A N 1
ATOM 721 C CA . LEU A 1 91 ? 9.044 12.177 -36.498 1.00 78.00 91 LEU A CA 1
ATOM 722 C C . LEU A 1 91 ? 8.975 12.120 -34.964 1.00 78.00 91 LEU A C 1
ATOM 724 O O . LEU A 1 91 ? 7.985 12.562 -34.385 1.00 78.00 91 LEU A O 1
ATOM 728 N N . LEU A 1 92 ? 9.991 11.559 -34.303 1.00 79.25 92 LEU A N 1
ATOM 729 C CA . LEU A 1 92 ? 10.008 11.346 -32.853 1.00 79.25 92 LEU A CA 1
ATOM 730 C C . LEU A 1 92 ? 10.976 12.278 -32.119 1.00 79.25 92 LEU A C 1
ATOM 732 O O . LEU A 1 92 ? 11.019 12.245 -30.892 1.00 79.25 92 LEU A O 1
ATOM 736 N N . THR A 1 93 ? 11.711 13.138 -32.827 1.00 78.06 93 THR A N 1
ATOM 737 C CA . THR A 1 93 ? 12.772 13.987 -32.261 1.00 78.06 93 THR A CA 1
ATOM 738 C C . THR A 1 93 ? 12.304 14.835 -31.073 1.00 78.06 93 THR A C 1
ATOM 740 O O . THR A 1 93 ? 13.027 14.970 -30.091 1.00 78.06 93 THR A O 1
ATOM 743 N N . ASN A 1 94 ? 11.073 15.356 -31.107 1.00 86.19 94 ASN A N 1
ATOM 744 C CA . ASN A 1 94 ? 10.497 16.141 -30.007 1.00 86.19 94 ASN A CA 1
ATOM 745 C C . ASN A 1 94 ? 10.005 15.296 -28.814 1.00 86.19 94 ASN A C 1
ATOM 747 O O . ASN A 1 94 ? 9.707 15.855 -27.762 1.00 86.19 94 ASN A O 1
ATOM 751 N N . LYS A 1 95 ? 9.909 13.969 -28.960 1.00 86.50 95 LYS A N 1
ATOM 752 C CA . LYS A 1 95 ? 9.467 13.033 -27.913 1.00 86.50 95 LYS A CA 1
ATOM 753 C C . LYS A 1 95 ? 10.619 12.366 -27.170 1.00 86.50 95 LYS A C 1
ATOM 755 O O . LYS A 1 95 ? 10.439 11.989 -26.017 1.00 86.50 95 LYS A O 1
ATOM 760 N N . ILE A 1 96 ? 11.791 12.250 -27.800 1.00 87.81 96 ILE A N 1
ATOM 761 C CA . ILE A 1 96 ? 12.960 11.571 -27.218 1.00 87.81 96 ILE A CA 1
ATOM 762 C C . ILE A 1 96 ? 13.332 12.162 -25.857 1.00 87.81 96 ILE A C 1
ATOM 764 O O . ILE A 1 96 ? 13.517 11.420 -24.896 1.00 87.81 96 ILE A O 1
ATOM 768 N N . GLN A 1 97 ? 13.425 13.490 -25.764 1.00 89.00 97 GLN A N 1
ATOM 769 C CA . GLN A 1 97 ? 13.851 14.150 -24.533 1.00 89.00 97 GLN A CA 1
ATOM 770 C C . GLN A 1 97 ? 12.843 13.946 -23.379 1.00 89.00 97 GLN A C 1
ATOM 772 O O . GLN A 1 97 ? 13.260 13.447 -22.331 1.00 89.00 97 GLN A O 1
ATOM 777 N N . PRO A 1 98 ? 11.524 14.174 -23.569 1.00 93.75 98 PRO A N 1
ATOM 778 C CA . PRO A 1 98 ? 10.514 13.799 -22.577 1.00 93.75 98 PRO A CA 1
ATOM 779 C C . PRO A 1 98 ? 10.559 12.326 -22.150 1.00 93.75 98 PRO A C 1
ATOM 781 O O . PRO A 1 98 ? 10.357 12.016 -20.979 1.00 93.75 98 PRO A O 1
ATOM 784 N N . TRP A 1 99 ? 10.837 11.398 -23.072 1.00 92.31 99 TRP A N 1
ATOM 785 C CA . TRP A 1 99 ? 10.956 9.975 -22.735 1.00 92.31 99 TRP A CA 1
ATOM 786 C C . TRP A 1 99 ? 12.175 9.684 -21.861 1.00 92.31 99 TRP A C 1
ATOM 788 O O . TRP A 1 99 ? 12.052 8.935 -20.893 1.00 92.31 99 TRP A O 1
ATOM 798 N N . LYS A 1 100 ? 13.332 10.292 -22.151 1.00 91.31 100 LYS A N 1
ATOM 799 C CA . LYS A 1 100 ? 14.537 10.165 -21.311 1.00 91.31 100 LYS A CA 1
ATOM 800 C C . LYS A 1 100 ? 14.285 10.678 -19.894 1.00 91.31 100 LYS A C 1
ATOM 802 O O . LYS A 1 100 ? 14.647 10.011 -18.924 1.00 91.31 100 LYS A O 1
ATOM 807 N N . GLU A 1 101 ? 13.621 11.824 -19.768 1.00 92.94 101 GLU A N 1
ATOM 808 C CA . GLU A 1 101 ? 13.260 12.410 -18.473 1.00 92.94 101 GLU A CA 1
ATOM 809 C C . GLU A 1 101 ? 12.276 11.524 -17.704 1.00 92.94 101 GLU A C 1
ATOM 811 O O . GLU A 1 101 ? 12.510 11.224 -16.534 1.00 92.94 101 GLU A O 1
ATOM 816 N N . ALA A 1 102 ? 11.229 11.027 -18.369 1.00 91.69 102 ALA A N 1
ATOM 817 C CA . ALA A 1 102 ? 10.248 10.132 -17.761 1.00 91.69 102 ALA A CA 1
ATOM 818 C C . ALA A 1 102 ? 10.873 8.806 -17.292 1.00 91.69 102 ALA A C 1
ATOM 820 O O . ALA A 1 102 ? 10.598 8.365 -16.177 1.00 91.69 102 ALA A O 1
ATOM 821 N N . LEU A 1 103 ? 11.747 8.189 -18.100 1.00 89.81 103 LEU A N 1
ATOM 822 C CA . LEU A 1 103 ? 12.466 6.962 -17.728 1.00 89.81 103 LEU A CA 1
ATOM 823 C C . LEU A 1 103 ? 13.404 7.195 -16.540 1.00 89.81 103 LEU A C 1
ATOM 825 O O . LEU A 1 103 ? 13.430 6.392 -15.608 1.00 89.81 103 LEU A O 1
ATOM 829 N N . THR A 1 104 ? 14.141 8.309 -16.548 1.00 91.56 104 THR A N 1
ATOM 830 C CA . THR A 1 104 ? 15.024 8.696 -15.438 1.00 91.56 104 THR A CA 1
ATOM 831 C C . THR A 1 104 ? 14.232 8.904 -14.154 1.00 91.56 104 THR A C 1
ATOM 833 O O . THR A 1 104 ? 14.626 8.401 -13.102 1.00 91.56 104 THR A O 1
ATOM 836 N N . PHE A 1 105 ? 13.105 9.615 -14.240 1.00 90.69 105 PHE A N 1
ATOM 837 C CA . PHE A 1 105 ? 12.232 9.876 -13.103 1.00 90.69 105 PHE A CA 1
ATOM 838 C C . PHE A 1 105 ? 11.640 8.580 -12.545 1.00 90.69 105 PHE A C 1
ATOM 840 O O . PHE A 1 105 ? 11.791 8.312 -11.356 1.00 90.69 105 PHE A O 1
ATOM 847 N N . ALA A 1 106 ? 11.043 7.740 -13.397 1.00 86.75 106 ALA A N 1
ATOM 848 C CA . ALA A 1 106 ? 10.431 6.477 -12.990 1.00 86.75 106 ALA A CA 1
ATOM 849 C C . ALA A 1 106 ? 11.442 5.528 -12.324 1.00 86.75 106 ALA A C 1
ATOM 851 O O . ALA A 1 106 ? 11.151 4.968 -11.272 1.00 86.75 106 ALA A O 1
ATOM 852 N N . ALA A 1 107 ? 12.655 5.408 -12.873 1.00 86.88 107 ALA A N 1
ATOM 853 C CA . ALA A 1 107 ? 13.729 4.591 -12.296 1.00 86.88 107 ALA A CA 1
ATOM 854 C C . ALA A 1 107 ? 14.411 5.226 -11.064 1.00 86.88 107 ALA A C 1
ATOM 856 O O . ALA A 1 107 ? 15.242 4.596 -10.405 1.00 86.88 107 ALA A O 1
ATOM 857 N N . GLY A 1 108 ? 14.110 6.495 -10.776 1.00 85.19 108 GLY A N 1
ATOM 858 C CA . GLY A 1 108 ? 14.513 7.193 -9.558 1.00 85.19 108 GLY A CA 1
ATOM 859 C C . GLY A 1 108 ? 13.533 7.003 -8.398 1.00 85.19 108 GLY A C 1
ATOM 860 O O . GLY A 1 108 ? 13.886 7.305 -7.259 1.00 85.19 108 GLY A O 1
ATOM 861 N N . LEU A 1 109 ? 12.323 6.503 -8.665 1.00 85.75 109 LEU A N 1
ATOM 862 C CA . LEU A 1 109 ? 11.349 6.187 -7.625 1.00 85.75 109 LEU A CA 1
ATOM 863 C C . LEU A 1 109 ? 11.775 4.931 -6.859 1.00 85.75 109 LEU A C 1
ATOM 865 O O . LEU A 1 109 ? 12.338 3.990 -7.417 1.00 85.75 109 LEU A O 1
ATOM 869 N N . SER A 1 110 ? 11.479 4.905 -5.560 1.00 75.62 110 SER A N 1
ATOM 870 C CA . SER A 1 110 ? 11.650 3.700 -4.752 1.00 75.62 110 SER A CA 1
ATOM 871 C C . SER A 1 110 ? 10.630 2.655 -5.193 1.00 75.62 110 SER A C 1
ATOM 873 O O . SER A 1 110 ? 9.428 2.927 -5.160 1.00 75.62 110 SER A O 1
ATOM 875 N N . GLY A 1 111 ? 11.104 1.475 -5.574 1.00 81.62 111 GLY A N 1
ATOM 876 C CA . GLY A 1 111 ? 10.274 0.362 -6.017 1.00 81.62 111 GLY A CA 1
ATOM 877 C C . GLY A 1 111 ? 10.740 -0.960 -5.424 1.00 81.62 111 GLY A C 1
ATOM 878 O O . GLY A 1 111 ? 11.644 -1.001 -4.588 1.00 81.62 111 GLY A O 1
ATOM 879 N N . TRP A 1 112 ? 10.102 -2.033 -5.871 1.00 80.88 112 TRP A N 1
ATOM 880 C CA . TRP A 1 112 ? 10.466 -3.395 -5.516 1.00 80.88 112 TRP A CA 1
ATOM 881 C C . TRP A 1 112 ? 11.317 -4.017 -6.613 1.00 80.88 112 TRP A C 1
ATOM 883 O O . TRP A 1 112 ? 11.042 -3.822 -7.796 1.00 80.88 112 TRP A O 1
ATOM 893 N N . ASP A 1 113 ? 12.331 -4.771 -6.205 1.00 74.06 113 ASP A N 1
ATOM 894 C CA . ASP A 1 113 ? 13.221 -5.480 -7.112 1.00 74.06 113 ASP A CA 1
ATOM 895 C C . ASP A 1 113 ? 12.919 -6.980 -7.074 1.00 74.06 113 ASP A C 1
ATOM 897 O O . ASP A 1 113 ? 13.063 -7.625 -6.032 1.00 74.06 113 ASP A O 1
ATOM 901 N N . LEU A 1 114 ? 12.479 -7.522 -8.211 1.00 71.56 114 LEU A N 1
ATOM 902 C CA . LEU A 1 114 ? 12.133 -8.934 -8.347 1.00 71.56 114 LEU A CA 1
ATOM 903 C C . LEU A 1 114 ? 13.383 -9.828 -8.295 1.00 71.56 114 LEU A C 1
ATOM 905 O O . LEU A 1 114 ? 13.307 -10.933 -7.769 1.00 71.56 114 LEU A O 1
ATOM 909 N N . ALA A 1 115 ? 14.536 -9.331 -8.759 1.00 68.06 115 ALA A N 1
ATOM 910 C CA . ALA A 1 115 ? 15.799 -10.074 -8.798 1.00 68.06 115 ALA A CA 1
ATOM 911 C C . ALA A 1 115 ? 16.328 -10.430 -7.402 1.00 68.06 115 ALA A C 1
ATOM 913 O O . ALA A 1 115 ? 16.914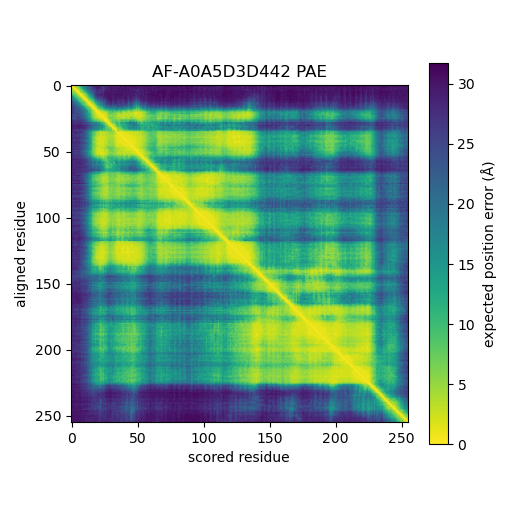 -11.487 -7.179 1.00 68.06 115 ALA A O 1
ATOM 914 N N . ASN A 1 116 ? 16.097 -9.535 -6.442 1.00 69.00 116 ASN A N 1
ATOM 915 C CA . ASN A 1 116 ? 16.529 -9.690 -5.055 1.00 69.00 116 ASN A CA 1
ATOM 916 C C . ASN A 1 116 ? 15.449 -10.313 -4.158 1.00 69.00 116 ASN A C 1
ATOM 918 O O . ASN A 1 116 ? 15.630 -10.416 -2.939 1.00 69.00 116 ASN A O 1
ATOM 922 N N . CYS A 1 117 ? 14.319 -10.717 -4.737 1.00 67.75 117 CYS A N 1
ATOM 923 C CA . CYS A 1 117 ? 13.220 -11.296 -3.994 1.00 67.75 117 CYS A CA 1
ATOM 924 C C . CYS A 1 117 ? 13.430 -12.800 -3.782 1.00 67.75 117 CYS A C 1
ATOM 926 O O . CYS A 1 117 ? 13.650 -13.552 -4.727 1.00 67.75 117 CYS A O 1
ATOM 928 N N . LYS A 1 118 ? 13.349 -13.249 -2.526 1.00 68.69 118 LYS A N 1
ATOM 929 C CA . LYS A 1 118 ? 13.440 -14.678 -2.188 1.00 68.69 118 LYS A CA 1
ATOM 930 C C . LYS A 1 118 ? 12.128 -15.429 -2.435 1.00 68.69 118 LYS A C 1
ATOM 932 O O . LYS A 1 118 ? 12.175 -16.638 -2.632 1.00 68.69 118 LYS A O 1
ATOM 937 N N . ASP A 1 119 ? 10.995 -14.722 -2.405 1.00 82.75 119 ASP A N 1
ATOM 938 C CA . ASP A 1 119 ? 9.649 -15.279 -2.545 1.00 82.75 119 ASP A CA 1
ATOM 939 C C . ASP A 1 119 ? 8.717 -14.292 -3.273 1.00 82.75 119 ASP A C 1
ATOM 941 O O . ASP A 1 119 ? 8.309 -13.260 -2.733 1.00 82.75 119 ASP A O 1
ATOM 945 N N . GLU A 1 120 ? 8.361 -14.629 -4.514 1.00 83.19 120 GLU A N 1
ATOM 946 C CA . GLU A 1 120 ? 7.455 -13.841 -5.355 1.00 83.19 120 GLU A CA 1
ATOM 947 C C . GLU A 1 120 ? 6.095 -13.592 -4.680 1.00 83.19 120 GLU A C 1
ATOM 949 O O . GLU A 1 120 ? 5.527 -12.504 -4.805 1.00 83.19 120 GLU A O 1
ATOM 954 N N . ALA A 1 121 ? 5.570 -14.571 -3.939 1.00 85.25 121 ALA A N 1
ATOM 955 C CA . ALA A 1 121 ? 4.271 -14.453 -3.292 1.00 85.25 121 ALA A CA 1
ATOM 956 C C . ALA A 1 121 ? 4.311 -13.434 -2.148 1.00 85.25 121 ALA A C 1
ATOM 958 O O . ALA A 1 121 ? 3.396 -12.615 -2.030 1.00 85.25 121 ALA A O 1
ATOM 959 N N . GLU A 1 122 ? 5.379 -13.430 -1.345 1.00 85.62 122 GLU A N 1
ATOM 960 C CA . GLU A 1 122 ? 5.587 -12.430 -0.288 1.00 85.62 122 GLU A CA 1
ATOM 961 C C . GLU A 1 122 ? 5.640 -11.016 -0.882 1.00 85.62 122 GLU A C 1
ATOM 963 O O . GLU A 1 122 ? 4.990 -10.092 -0.384 1.00 85.62 122 GLU A O 1
ATOM 968 N N . LEU A 1 123 ? 6.336 -10.859 -2.012 1.00 85.44 123 LEU A N 1
ATOM 969 C CA . LEU A 1 123 ? 6.417 -9.585 -2.720 1.00 85.44 123 LEU A CA 1
ATOM 970 C C . LEU A 1 123 ? 5.058 -9.097 -3.215 1.00 85.44 123 LEU A C 1
ATOM 972 O O . LEU A 1 123 ? 4.714 -7.927 -3.038 1.00 85.44 123 LEU A O 1
ATOM 976 N N . ILE A 1 124 ? 4.282 -9.992 -3.827 1.00 88.12 124 ILE A N 1
ATOM 977 C CA . ILE A 1 124 ? 2.931 -9.685 -4.301 1.00 88.12 124 ILE A CA 1
ATOM 978 C C . ILE A 1 124 ? 2.059 -9.227 -3.134 1.00 88.12 124 ILE A C 1
ATOM 980 O O . ILE A 1 124 ? 1.367 -8.218 -3.262 1.00 88.12 124 ILE A O 1
ATOM 984 N N . GLN A 1 125 ? 2.115 -9.911 -1.989 1.00 85.06 125 GLN A N 1
ATOM 985 C CA . GLN A 1 125 ? 1.338 -9.527 -0.808 1.00 85.06 125 GLN A CA 1
ATOM 986 C C . GLN A 1 125 ? 1.729 -8.140 -0.287 1.00 85.06 125 GLN A C 1
ATOM 988 O O . GLN A 1 125 ? 0.854 -7.324 0.010 1.00 85.06 125 GLN A O 1
ATOM 993 N N . GLU A 1 126 ? 3.024 -7.825 -0.234 1.00 84.62 126 GLU A N 1
ATOM 994 C CA . GLU A 1 126 ? 3.493 -6.499 0.178 1.00 84.62 126 GLU A CA 1
ATOM 995 C C . GLU A 1 126 ? 3.059 -5.395 -0.801 1.00 84.62 126 GLU A C 1
ATOM 997 O O . GLU A 1 126 ? 2.616 -4.323 -0.369 1.00 84.62 126 GLU A O 1
ATOM 1002 N N . ILE A 1 127 ? 3.086 -5.656 -2.114 1.00 87.88 127 ILE A N 1
ATOM 1003 C CA . ILE A 1 127 ? 2.572 -4.716 -3.124 1.00 87.88 127 ILE A CA 1
ATOM 1004 C C . ILE A 1 127 ? 1.061 -4.525 -2.963 1.00 87.88 127 ILE A C 1
ATOM 1006 O O . ILE A 1 127 ? 0.600 -3.385 -2.899 1.00 87.88 127 ILE A O 1
ATOM 1010 N N . VAL A 1 128 ? 0.283 -5.607 -2.851 1.00 85.56 128 VAL A N 1
ATOM 1011 C CA . VAL A 1 128 ? -1.181 -5.560 -2.672 1.00 85.56 128 VAL A CA 1
ATOM 1012 C C . VAL A 1 128 ? -1.545 -4.749 -1.434 1.00 85.56 128 VAL A C 1
ATOM 1014 O O . VAL A 1 128 ? -2.362 -3.831 -1.505 1.00 85.56 128 VAL A O 1
ATOM 1017 N N . LYS A 1 129 ? -0.883 -5.023 -0.310 1.00 82.94 129 LYS A N 1
ATOM 1018 C CA . LYS A 1 129 ? -1.056 -4.294 0.949 1.00 82.94 129 LYS A CA 1
ATOM 1019 C C . LYS A 1 129 ? -0.736 -2.811 0.796 1.00 82.94 129 LYS A C 1
ATOM 1021 O O . LYS A 1 129 ? -1.473 -1.957 1.297 1.00 82.94 129 LYS A O 1
ATOM 1026 N N . ARG A 1 130 ? 0.342 -2.478 0.081 1.00 84.88 130 ARG A N 1
ATOM 1027 C CA . ARG A 1 130 ? 0.711 -1.084 -0.176 1.00 84.88 130 ARG A CA 1
ATOM 1028 C C . ARG A 1 130 ? -0.319 -0.380 -1.055 1.00 84.88 130 ARG A C 1
ATOM 1030 O O . ARG A 1 130 ? -0.722 0.726 -0.703 1.00 84.88 130 ARG A O 1
ATOM 1037 N N . VAL A 1 131 ? -0.777 -1.006 -2.136 1.00 85.50 131 VAL A N 1
ATOM 1038 C CA . VAL A 1 131 ? -1.817 -0.454 -3.019 1.00 85.50 131 VAL A CA 1
ATOM 1039 C C . VAL A 1 131 ? -3.120 -0.237 -2.250 1.00 85.50 131 VAL A C 1
ATOM 1041 O O . VAL A 1 131 ? -3.663 0.865 -2.287 1.00 85.50 131 VAL A O 1
ATOM 1044 N N . LEU A 1 132 ? -3.576 -1.227 -1.475 1.00 79.94 132 LEU A N 1
ATOM 1045 C CA . LEU A 1 132 ? -4.776 -1.115 -0.638 1.00 79.94 132 LEU A CA 1
ATOM 1046 C C . LEU A 1 132 ? -4.714 0.083 0.310 1.00 79.94 132 LEU A C 1
ATOM 1048 O O . LEU A 1 132 ? -5.692 0.815 0.439 1.00 79.94 132 LEU A O 1
ATOM 1052 N N . SER A 1 133 ? -3.554 0.323 0.928 1.00 74.81 133 SER A N 1
ATOM 1053 C CA . SER A 1 133 ? -3.373 1.457 1.843 1.00 74.81 133 SER A CA 1
ATOM 1054 C C . SER A 1 133 ? -3.509 2.829 1.171 1.00 74.81 133 SER A C 1
ATOM 1056 O O . SER A 1 133 ? -3.788 3.814 1.853 1.00 74.81 133 SER A O 1
ATOM 1058 N N . VAL A 1 134 ? -3.304 2.898 -0.149 1.00 81.19 134 VAL A N 1
ATOM 1059 C CA . VAL A 1 134 ? -3.406 4.128 -0.945 1.00 81.19 134 VAL A CA 1
ATOM 1060 C C . VAL A 1 134 ? -4.808 4.287 -1.530 1.00 81.19 134 VAL A C 1
ATOM 1062 O O . VAL A 1 134 ? -5.356 5.383 -1.474 1.00 81.19 134 VAL A O 1
ATOM 1065 N N . VAL A 1 135 ? -5.387 3.206 -2.063 1.00 75.56 135 VAL A N 1
ATOM 1066 C CA . VAL A 1 135 ? -6.706 3.213 -2.720 1.00 75.56 135 VAL A CA 1
ATOM 1067 C C . VAL A 1 135 ? -7.841 3.311 -1.703 1.00 75.56 135 VAL A C 1
ATOM 1069 O O . VAL A 1 135 ? -8.814 4.025 -1.922 1.00 75.56 135 VAL A O 1
ATOM 1072 N N . ASN A 1 136 ? -7.716 2.627 -0.566 1.00 69.75 136 ASN A N 1
ATOM 1073 C CA . ASN A 1 136 ? -8.747 2.585 0.465 1.00 69.75 136 ASN A CA 1
ATOM 1074 C C . ASN A 1 136 ? -8.169 3.008 1.824 1.00 69.75 136 ASN A C 1
ATOM 1076 O O . ASN A 1 136 ? -8.055 2.185 2.744 1.00 69.75 136 ASN A O 1
ATOM 1080 N N . PRO A 1 137 ? -7.758 4.284 1.954 1.00 67.69 137 PRO A N 1
ATOM 1081 C CA . PRO A 1 137 ? -7.089 4.764 3.148 1.00 67.69 137 PRO A CA 1
ATOM 1082 C C . PRO A 1 137 ? -8.026 4.649 4.348 1.00 67.69 137 PRO A C 1
ATOM 1084 O O . PRO A 1 137 ? -9.152 5.149 4.346 1.00 67.69 137 PRO A O 1
ATOM 1087 N N . ILE A 1 138 ? -7.545 4.001 5.407 1.00 68.44 138 ILE A N 1
ATOM 1088 C CA . ILE A 1 138 ? -8.277 3.947 6.670 1.00 68.44 138 ILE A CA 1
ATOM 1089 C C . ILE A 1 138 ? -8.422 5.369 7.200 1.00 68.44 138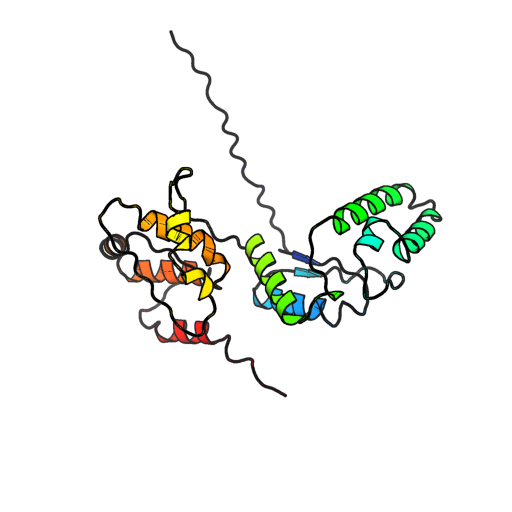 ILE A C 1
ATOM 1091 O O . ILE A 1 138 ? -7.437 6.103 7.330 1.00 68.44 138 ILE A O 1
ATOM 1095 N N . GLN A 1 139 ? -9.651 5.744 7.551 1.00 70.00 139 GLN A N 1
ATOM 1096 C CA . GLN A 1 139 ? -9.903 7.025 8.185 1.00 70.00 139 GLN A CA 1
ATOM 1097 C C . GLN A 1 139 ? -9.206 7.057 9.548 1.00 70.00 139 GLN A C 1
ATOM 1099 O O . GLN A 1 139 ? -9.585 6.362 10.493 1.00 70.00 139 GLN A O 1
ATOM 1104 N N . LEU A 1 140 ? -8.141 7.853 9.632 1.00 76.94 140 LEU A N 1
ATOM 1105 C CA . LEU A 1 140 ? -7.361 7.973 10.852 1.00 76.94 140 LEU A CA 1
ATOM 1106 C C . LEU A 1 140 ? -8.170 8.692 11.927 1.00 76.94 140 LEU A C 1
ATOM 1108 O O . LEU A 1 140 ? -8.813 9.717 11.694 1.00 76.94 140 LEU A O 1
ATOM 1112 N N . LEU A 1 141 ? -8.076 8.178 13.146 1.00 83.69 141 LEU A N 1
ATOM 1113 C CA . LEU A 1 141 ? -8.699 8.795 14.303 1.00 83.69 141 LEU A CA 1
ATOM 1114 C C . LEU A 1 141 ? -7.930 10.061 14.668 1.00 83.69 141 LEU A C 1
ATOM 1116 O O . LEU A 1 141 ? -6.701 10.045 14.768 1.00 83.69 141 LEU A O 1
ATOM 1120 N N . HIS A 1 142 ? -8.654 11.149 14.929 1.00 83.81 142 HIS A N 1
ATOM 1121 C CA . HIS A 1 142 ? -8.040 12.394 15.375 1.00 83.81 142 HIS A CA 1
ATOM 1122 C C . HIS A 1 142 ? -7.322 12.207 16.720 1.00 83.81 142 HIS A C 1
ATOM 1124 O O . HIS A 1 142 ? -7.899 11.732 17.708 1.00 83.81 142 HIS A O 1
ATOM 1130 N N . VAL A 1 143 ? -6.061 12.637 16.761 1.00 82.94 143 VAL A N 1
ATOM 1131 C CA . VAL A 1 143 ? -5.203 12.650 17.947 1.00 82.94 143 VAL A CA 1
ATOM 1132 C C . VAL A 1 143 ? -4.569 14.032 18.052 1.00 82.94 143 VAL A C 1
ATOM 1134 O O . VAL A 1 143 ? -4.093 14.578 17.061 1.00 82.94 143 VAL A O 1
ATOM 1137 N N . ALA A 1 144 ? -4.545 14.599 19.260 1.00 78.69 144 ALA A N 1
ATOM 1138 C CA . ALA A 1 144 ? -3.939 15.904 19.497 1.00 78.69 144 ALA A CA 1
ATOM 1139 C C . ALA A 1 144 ? -2.453 15.918 19.088 1.00 78.69 144 ALA A C 1
ATOM 1141 O O . ALA A 1 144 ? -1.663 15.100 19.563 1.00 78.69 144 ALA A O 1
ATOM 1142 N N . LYS A 1 145 ? -2.071 16.898 18.259 1.00 69.31 145 LYS A N 1
ATOM 1143 C CA . LYS A 1 145 ? -0.739 17.031 17.636 1.00 69.31 145 LYS A CA 1
ATOM 1144 C C . LYS A 1 145 ? 0.433 17.053 18.631 1.00 69.31 145 LYS A C 1
ATOM 1146 O O . LYS A 1 145 ? 1.539 16.656 18.287 1.00 69.31 145 LYS A O 1
ATOM 1151 N N . HIS A 1 146 ? 0.193 17.478 19.870 1.00 69.38 146 HIS A N 1
ATOM 1152 C CA . HIS A 1 146 ? 1.221 17.666 20.901 1.00 69.38 146 HIS A CA 1
ATOM 1153 C C . HIS A 1 146 ? 1.140 16.639 22.040 1.00 69.38 146 HIS A C 1
ATOM 1155 O O . HIS A 1 146 ? 1.466 16.939 23.187 1.00 69.38 146 HIS A O 1
ATOM 1161 N N . SER A 1 147 ? 0.682 15.416 21.766 1.00 67.44 147 SER A N 1
ATOM 1162 C CA . SER A 1 147 ? 0.580 14.382 22.796 1.00 67.44 147 SER A CA 1
ATOM 1163 C C . SER A 1 147 ? 1.964 13.890 23.258 1.00 67.44 147 SER A C 1
ATOM 1165 O O . SER A 1 147 ? 2.617 13.087 22.588 1.00 67.44 147 SER A O 1
ATOM 1167 N N . VAL A 1 148 ? 2.417 14.349 24.426 1.00 71.69 148 VAL A N 1
ATOM 1168 C CA . VAL A 1 148 ? 3.732 13.994 24.986 1.00 71.69 148 VAL A CA 1
ATOM 1169 C C . VAL A 1 148 ? 3.720 12.578 25.583 1.00 71.69 148 VAL A C 1
ATOM 1171 O O . VAL A 1 148 ? 2.788 12.161 26.275 1.00 71.69 148 VAL A O 1
ATOM 1174 N N . GLY A 1 149 ? 4.774 11.799 25.315 1.00 73.75 149 GLY A N 1
ATOM 1175 C CA . GLY A 1 149 ? 5.002 10.494 25.951 1.00 73.75 149 GLY A CA 1
ATOM 1176 C C . GLY A 1 149 ? 4.103 9.346 25.470 1.00 73.75 149 GLY A C 1
ATOM 1177 O O . GLY A 1 149 ? 4.168 8.249 26.028 1.00 73.75 149 GLY A O 1
ATOM 1178 N N . VAL A 1 150 ? 3.280 9.557 24.437 1.00 77.25 150 VAL A N 1
ATOM 1179 C CA . VAL A 1 150 ? 2.427 8.510 23.843 1.00 77.25 150 VAL A CA 1
ATOM 1180 C C . VAL A 1 150 ? 3.272 7.429 23.167 1.00 77.25 150 VAL A C 1
ATOM 1182 O O . VAL A 1 150 ? 3.108 6.248 23.461 1.00 77.25 150 VAL A O 1
ATOM 1185 N N . HIS A 1 151 ? 4.251 7.818 22.345 1.00 73.50 151 HIS A N 1
ATOM 1186 C CA . HIS A 1 151 ? 5.143 6.865 21.675 1.00 73.50 151 HIS A CA 1
ATOM 1187 C C . HIS A 1 151 ? 5.986 6.038 22.656 1.00 73.50 151 HIS A C 1
ATOM 1189 O O . HIS A 1 151 ? 6.194 4.850 22.432 1.00 73.50 151 HIS A O 1
ATOM 1195 N N . SER A 1 152 ? 6.423 6.633 23.773 1.00 79.56 152 SER A N 1
ATOM 1196 C CA . SER A 1 152 ? 7.148 5.911 24.829 1.00 79.56 152 SER A CA 1
ATOM 1197 C C . SER A 1 152 ? 6.287 4.811 25.461 1.00 79.56 152 SER A C 1
ATOM 1199 O O . SER A 1 152 ? 6.752 3.690 25.655 1.00 79.56 152 SER A O 1
ATOM 1201 N N . ARG A 1 153 ? 5.002 5.102 25.707 1.00 75.38 153 ARG A N 1
ATOM 1202 C CA . ARG A 1 153 ? 4.034 4.121 26.218 1.00 75.38 153 ARG A CA 1
ATOM 1203 C C . ARG A 1 153 ? 3.710 3.038 25.189 1.00 75.38 153 A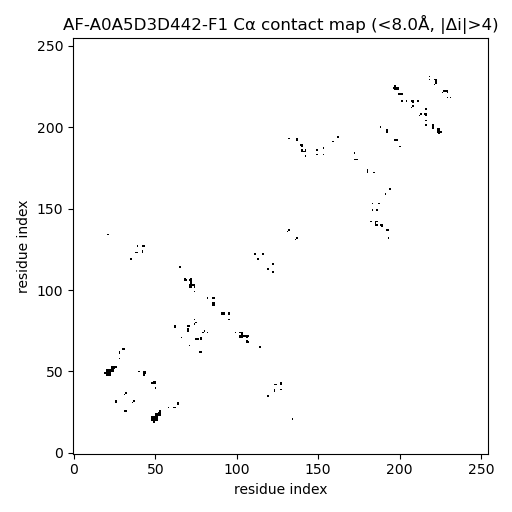RG A C 1
ATOM 1205 O O . ARG A 1 153 ? 3.639 1.878 25.568 1.00 75.38 153 ARG A O 1
ATOM 1212 N N . LEU A 1 154 ? 3.595 3.384 23.904 1.00 75.25 154 LEU A N 1
ATOM 1213 C CA . LEU A 1 154 ? 3.397 2.397 22.833 1.00 75.25 154 LEU A CA 1
ATOM 1214 C C . LEU A 1 154 ? 4.568 1.429 22.690 1.00 75.25 154 LEU A C 1
ATOM 1216 O O . LEU A 1 154 ? 4.329 0.259 22.444 1.00 75.25 154 LEU A O 1
ATOM 1220 N N . ARG A 1 155 ? 5.815 1.880 22.871 1.00 70.75 155 ARG A N 1
ATOM 1221 C CA . ARG A 1 155 ? 6.982 0.981 22.816 1.00 70.75 155 ARG A CA 1
ATOM 1222 C C . ARG A 1 155 ? 6.956 -0.107 23.891 1.00 70.75 155 ARG A C 1
ATOM 1224 O O . ARG A 1 155 ? 7.487 -1.178 23.655 1.00 70.75 155 ARG A O 1
ATOM 1231 N N . LYS A 1 156 ? 6.337 0.161 25.046 1.00 71.62 156 LYS A N 1
ATOM 1232 C CA . LYS A 1 156 ? 6.146 -0.838 26.114 1.00 71.62 156 LYS A CA 1
ATOM 1233 C C . LYS A 1 156 ? 5.020 -1.823 25.811 1.00 71.62 156 LYS A C 1
ATOM 1235 O O . LYS A 1 156 ? 4.939 -2.874 26.431 1.00 71.62 156 LYS A O 1
ATOM 1240 N N . ILE A 1 157 ? 4.120 -1.452 24.906 1.00 69.38 157 ILE A N 1
ATOM 1241 C CA . ILE A 1 157 ? 3.029 -2.302 24.461 1.00 69.38 157 ILE A CA 1
ATOM 1242 C C . ILE A 1 157 ? 3.594 -3.138 23.309 1.00 69.38 157 ILE A C 1
ATOM 1244 O O . ILE A 1 157 ? 3.527 -2.753 22.144 1.00 69.38 157 ILE A O 1
ATOM 1248 N N . GLU A 1 158 ? 4.177 -4.283 23.656 1.00 60.84 158 GLU A N 1
ATOM 1249 C CA . GLU A 1 158 ? 4.812 -5.264 22.757 1.00 60.84 158 GLU A CA 1
ATOM 1250 C C . GLU A 1 158 ? 3.802 -5.980 21.829 1.00 60.84 158 GLU A C 1
ATOM 1252 O O . GLU A 1 158 ? 4.003 -7.090 21.359 1.00 60.84 158 GLU A O 1
ATOM 1257 N N . LEU A 1 159 ? 2.662 -5.351 21.545 1.00 64.12 159 LEU A N 1
ATOM 1258 C CA . LEU A 1 159 ? 1.617 -5.926 20.703 1.00 64.12 159 LEU A CA 1
ATOM 1259 C C . LEU A 1 159 ? 2.003 -5.957 19.235 1.00 64.12 159 LEU A C 1
ATOM 1261 O O . LEU A 1 159 ? 1.556 -6.842 18.522 1.00 64.12 159 LEU A O 1
ATOM 1265 N N . VAL A 1 160 ? 2.818 -4.999 18.784 1.00 60.47 160 VAL A N 1
ATOM 1266 C CA . VAL A 1 160 ? 3.190 -4.897 17.367 1.00 60.47 160 VAL A CA 1
ATOM 1267 C C . VAL A 1 160 ? 4.005 -6.113 16.915 1.00 60.47 160 VAL A C 1
ATOM 1269 O O . VAL A 1 160 ? 3.911 -6.487 15.755 1.00 60.47 160 VAL A O 1
ATOM 1272 N N . SER A 1 161 ? 4.753 -6.759 17.816 1.00 57.84 161 SER A N 1
ATOM 1273 C CA . SER A 1 161 ? 5.519 -7.971 17.496 1.00 57.84 161 SER A CA 1
ATOM 1274 C C . SER A 1 161 ? 4.664 -9.239 17.403 1.00 57.84 161 SER A C 1
ATOM 1276 O O . SER A 1 161 ? 5.131 -10.227 16.855 1.00 57.84 161 SER A O 1
ATOM 1278 N N . HIS A 1 162 ? 3.424 -9.214 17.903 1.00 60.28 162 HIS A N 1
ATOM 1279 C CA . HIS A 1 162 ? 2.499 -10.354 17.886 1.00 60.28 162 HIS A CA 1
ATOM 1280 C C . HIS A 1 162 ? 1.391 -10.203 16.829 1.00 60.28 162 HIS A C 1
ATOM 1282 O O . HIS A 1 162 ? 0.451 -10.998 16.796 1.00 60.28 162 HIS A O 1
ATOM 1288 N N . ILE A 1 163 ? 1.450 -9.167 15.984 1.00 65.88 163 ILE A N 1
ATOM 1289 C CA . ILE A 1 163 ? 0.496 -9.005 14.883 1.00 65.88 163 ILE A CA 1
ATOM 1290 C C . ILE A 1 163 ? 0.788 -10.094 13.848 1.00 65.88 163 ILE A C 1
ATOM 1292 O O . ILE A 1 163 ? 1.898 -10.167 13.331 1.00 65.88 163 ILE A O 1
ATOM 1296 N N . GLY A 1 164 ? -0.210 -10.935 13.569 1.00 58.62 164 GLY A N 1
ATOM 1297 C CA . GLY A 1 164 ? -0.093 -12.057 12.634 1.00 58.62 164 GLY A CA 1
ATOM 1298 C C . GLY A 1 164 ? 0.121 -13.428 13.283 1.00 58.62 164 GLY A C 1
ATOM 1299 O O . GLY A 1 164 ? 0.255 -14.405 12.554 1.00 58.62 164 GLY A O 1
ATOM 1300 N N . SER A 1 165 ? 0.127 -13.545 14.620 1.00 67.31 165 SER A N 1
ATOM 1301 C CA . SER A 1 165 ? 0.074 -14.868 15.256 1.00 67.31 165 SER A CA 1
ATOM 1302 C C . SER A 1 165 ? -1.300 -15.522 15.065 1.00 67.31 165 SER A C 1
ATOM 1304 O O . SER A 1 165 ? -2.330 -14.845 15.090 1.00 67.31 165 SER A O 1
ATOM 1306 N N . GLU A 1 166 ? -1.326 -16.846 14.885 1.00 65.81 166 GLU A N 1
ATOM 1307 C CA . GLU A 1 166 ? -2.577 -17.604 14.815 1.00 65.81 166 GLU A CA 1
ATOM 1308 C C . GLU A 1 166 ? -3.328 -17.493 16.153 1.00 65.81 166 GLU A C 1
ATOM 1310 O O . GLU A 1 166 ? -2.913 -18.052 17.170 1.00 65.81 166 GLU A O 1
ATOM 1315 N N . GLY A 1 167 ? -4.430 -16.738 16.180 1.00 73.12 167 GLY A N 1
ATOM 1316 C CA . GLY A 1 167 ? -5.279 -16.615 17.364 1.00 73.12 167 GLY A CA 1
ATOM 1317 C C . GLY A 1 167 ? -6.006 -15.278 17.499 1.00 73.12 167 GLY A C 1
ATOM 1318 O O . GLY A 1 167 ? -5.855 -14.360 16.698 1.00 73.12 167 GLY A O 1
ATOM 1319 N N . VAL A 1 168 ? -6.825 -15.171 18.549 1.00 77.50 168 VAL A N 1
ATOM 1320 C CA . VAL A 1 168 ? -7.538 -13.937 18.909 1.00 77.50 168 VAL A CA 1
ATOM 1321 C C . VAL A 1 168 ? -6.883 -13.329 20.143 1.00 77.50 168 VAL A C 1
ATOM 1323 O O . VAL A 1 168 ? -6.974 -13.881 21.238 1.00 77.50 168 VAL A O 1
ATOM 1326 N N . ASN A 1 169 ? -6.272 -12.157 19.976 1.00 77.81 169 ASN A N 1
ATOM 1327 C CA . ASN A 1 169 ? -5.608 -11.436 21.058 1.00 77.81 169 ASN A CA 1
ATOM 1328 C C . ASN A 1 169 ? -6.516 -10.328 21.608 1.00 77.81 169 ASN A C 1
ATOM 1330 O O . ASN A 1 169 ? -6.921 -9.423 20.879 1.00 77.81 169 ASN A O 1
ATOM 1334 N N . MET A 1 170 ? -6.816 -10.370 22.911 1.00 82.06 170 MET A N 1
ATOM 1335 C CA . MET A 1 170 ? -7.570 -9.315 23.595 1.00 82.06 170 MET A CA 1
ATOM 1336 C C . MET A 1 170 ? -6.652 -8.480 24.483 1.00 82.06 170 MET A C 1
ATOM 1338 O O . MET A 1 170 ? -5.932 -9.004 25.329 1.00 82.06 170 MET A O 1
ATOM 1342 N N . VAL A 1 171 ? -6.734 -7.158 24.336 1.00 83.44 171 VAL A N 1
ATOM 1343 C CA . VAL A 1 171 ? -5.889 -6.206 25.063 1.00 83.44 171 VAL A CA 1
ATOM 1344 C C . VAL A 1 171 ? -6.755 -5.243 25.852 1.00 83.44 171 VAL A C 1
ATOM 1346 O O . VAL A 1 171 ? -7.665 -4.614 25.314 1.00 83.44 171 VAL A O 1
ATOM 1349 N N . ARG A 1 172 ? -6.431 -5.070 27.135 1.00 83.69 172 ARG A N 1
ATOM 1350 C CA . ARG A 1 172 ? -7.104 -4.116 28.017 1.00 83.69 172 ARG A CA 1
ATOM 1351 C C . ARG A 1 172 ? -6.159 -2.998 28.438 1.00 83.69 172 ARG A C 1
ATOM 1353 O O . ARG A 1 172 ? -5.116 -3.248 29.028 1.00 83.69 172 ARG A O 1
ATOM 1360 N N . MET A 1 173 ? -6.579 -1.751 28.225 1.00 86.56 173 MET A N 1
ATOM 1361 C CA . MET A 1 173 ? -5.898 -0.568 28.758 1.00 86.56 173 MET A CA 1
ATOM 1362 C C . MET A 1 173 ? -6.602 -0.103 30.036 1.00 86.56 173 MET A C 1
ATOM 1364 O O . MET A 1 173 ? -7.751 0.337 29.997 1.00 86.56 173 MET A O 1
ATOM 1368 N N . CYS A 1 174 ? -5.930 -0.195 31.181 1.00 84.25 174 CYS A N 1
ATOM 1369 C CA . CYS A 1 174 ? -6.459 0.207 32.487 1.00 84.25 174 CYS A CA 1
ATOM 1370 C C . CYS A 1 174 ? -5.663 1.378 33.092 1.00 84.25 174 CYS A C 1
ATOM 1372 O O . CYS A 1 174 ? -4.559 1.690 32.657 1.00 84.25 174 CYS A O 1
ATOM 1374 N N . GLY A 1 175 ? -6.270 2.092 34.046 1.00 86.06 175 GLY A N 1
ATOM 1375 C CA . GLY A 1 175 ? -5.661 3.248 34.717 1.00 86.06 175 GLY A CA 1
ATOM 1376 C C . GLY A 1 175 ? -6.676 4.324 35.100 1.00 86.06 175 GLY A C 1
ATOM 1377 O O . GLY A 1 175 ? -7.838 4.270 34.687 1.00 86.06 175 GLY A O 1
ATOM 1378 N N . ILE A 1 176 ? -6.223 5.329 35.846 1.00 89.31 176 ILE A N 1
ATOM 1379 C CA . ILE A 1 176 ? -7.038 6.441 36.364 1.00 89.31 176 ILE A CA 1
ATOM 1380 C C . ILE A 1 176 ? -7.663 7.255 35.209 1.00 89.31 176 ILE A C 1
ATOM 1382 O O . ILE A 1 176 ? -7.175 7.236 34.071 1.00 89.31 176 ILE A O 1
ATOM 1386 N N . GLY A 1 177 ? -8.799 7.912 35.457 1.00 89.50 177 GLY A N 1
ATOM 1387 C CA . GLY A 1 177 ? -9.427 8.837 34.503 1.00 89.50 177 GLY A CA 1
ATOM 1388 C C . GLY A 1 177 ? -8.463 9.943 34.046 1.00 89.50 177 GLY A C 1
ATOM 1389 O O . GLY A 1 177 ? -7.533 10.293 34.761 1.00 89.50 177 GLY A O 1
ATOM 1390 N N . GLY A 1 178 ? -8.624 10.450 32.822 1.00 84.06 178 GLY A N 1
ATOM 1391 C CA . GLY A 1 178 ? -7.809 11.564 32.305 1.00 84.06 178 GLY A CA 1
ATOM 1392 C C . GLY A 1 178 ? -6.371 11.230 31.871 1.00 84.06 178 GLY A C 1
ATOM 1393 O O . GLY A 1 178 ? -5.780 11.994 31.121 1.00 84.06 178 GLY A O 1
ATOM 1394 N N . ILE A 1 179 ? -5.819 10.058 32.214 1.00 86.25 179 ILE A N 1
ATOM 1395 C CA . ILE A 1 179 ? -4.415 9.691 31.899 1.00 86.25 179 ILE A CA 1
ATOM 1396 C C . ILE A 1 179 ? -4.109 9.482 30.393 1.00 86.25 179 ILE A C 1
ATOM 1398 O O . ILE A 1 179 ? -2.968 9.209 30.005 1.00 86.25 179 ILE A O 1
ATOM 1402 N N . GLY A 1 180 ? -5.131 9.572 29.532 1.00 86.44 180 GLY A N 1
ATOM 1403 C CA . GLY A 1 180 ? -4.997 9.450 28.076 1.00 86.44 180 GLY A CA 1
ATOM 1404 C C . GLY A 1 180 ? -5.099 8.025 27.520 1.00 86.44 180 GLY A C 1
ATOM 1405 O O . GLY A 1 180 ? -4.557 7.761 26.452 1.00 86.44 180 GLY A O 1
ATOM 1406 N N . LYS A 1 181 ? -5.785 7.094 28.204 1.00 88.88 181 LYS A N 1
ATOM 1407 C CA . LYS A 1 181 ? -5.987 5.709 27.711 1.00 88.88 181 LYS A CA 1
ATOM 1408 C C . LYS A 1 181 ? -6.659 5.675 26.338 1.00 88.88 181 LYS A C 1
ATOM 1410 O O . LYS A 1 181 ? -6.151 5.037 25.427 1.00 88.88 181 LYS A O 1
ATOM 1415 N N . THR A 1 182 ? -7.758 6.414 26.184 1.00 88.75 182 THR A N 1
ATOM 1416 C CA . THR A 1 182 ? -8.485 6.524 24.913 1.00 88.75 182 THR A CA 1
ATOM 1417 C C . THR A 1 182 ? -7.599 7.126 23.824 1.00 88.75 182 THR A C 1
ATOM 1419 O O . THR A 1 182 ? -7.589 6.636 22.702 1.00 88.75 182 THR A O 1
ATOM 1422 N N . THR A 1 183 ? -6.787 8.133 24.159 1.00 89.88 183 THR A N 1
ATOM 1423 C CA . THR A 1 183 ? -5.808 8.720 23.232 1.00 89.88 183 THR A CA 1
ATOM 1424 C C . THR A 1 183 ? -4.771 7.691 22.785 1.00 89.88 183 THR A C 1
ATOM 1426 O O . THR A 1 183 ? -4.473 7.590 21.600 1.00 89.88 183 THR A O 1
ATOM 1429 N N . LEU A 1 184 ? -4.250 6.888 23.714 1.00 88.75 184 LEU A N 1
ATOM 1430 C CA . LEU A 1 184 ? -3.280 5.838 23.414 1.00 88.75 184 LEU A CA 1
ATOM 1431 C C . LEU A 1 184 ? -3.890 4.732 22.536 1.00 88.75 184 LEU A C 1
ATOM 1433 O O . LEU A 1 184 ? -3.226 4.275 21.610 1.00 88.75 184 LEU A O 1
ATOM 1437 N N . ALA A 1 185 ? -5.156 4.368 22.767 1.00 88.94 185 ALA A N 1
ATOM 1438 C CA . ALA A 1 185 ? -5.901 3.437 21.918 1.00 88.94 185 ALA A CA 1
ATOM 1439 C C . ALA A 1 185 ? -6.079 3.973 20.488 1.00 88.94 185 ALA A C 1
ATOM 1441 O O . ALA A 1 185 ? -5.851 3.232 19.537 1.00 88.94 185 ALA A O 1
ATOM 1442 N N . LYS A 1 186 ? -6.403 5.267 20.324 1.00 89.62 186 LYS A N 1
ATOM 1443 C CA . LYS A 1 186 ? -6.508 5.915 19.002 1.00 89.62 186 LYS A CA 1
ATOM 1444 C C . LYS A 1 186 ? -5.181 5.887 18.240 1.00 89.62 186 LYS A C 1
ATOM 1446 O O . LYS A 1 186 ? -5.154 5.548 17.064 1.00 89.62 186 LYS A O 1
ATOM 1451 N N . VAL A 1 187 ? -4.066 6.193 18.910 1.00 87.56 187 VAL A N 1
ATOM 1452 C CA . VAL A 1 187 ? -2.740 6.149 18.265 1.00 87.56 187 VAL A CA 1
ATOM 1453 C C . VAL A 1 187 ? -2.326 4.721 17.924 1.00 87.56 187 VAL A C 1
ATOM 1455 O O . VAL A 1 187 ? -1.761 4.500 16.855 1.00 87.56 187 VAL A O 1
ATOM 1458 N N . LEU A 1 188 ? -2.613 3.750 18.796 1.00 86.69 188 LEU A N 1
ATOM 1459 C CA . LEU A 1 188 ? -2.361 2.342 18.495 1.00 86.69 188 LEU A CA 1
ATOM 1460 C C . LEU A 1 188 ? -3.163 1.900 17.268 1.00 86.69 188 LEU A C 1
ATOM 1462 O O . LEU A 1 188 ? -2.572 1.348 16.347 1.00 86.69 188 LEU A O 1
ATOM 1466 N N . TYR A 1 189 ? -4.462 2.211 17.230 1.00 87.06 189 TYR A N 1
ATOM 1467 C CA . TYR A 1 189 ? -5.340 1.929 16.096 1.00 87.06 189 TYR A CA 1
ATOM 1468 C C . TYR A 1 189 ? -4.768 2.495 14.794 1.00 87.06 189 TYR A C 1
ATOM 1470 O O . TYR A 1 189 ? -4.505 1.734 13.869 1.00 87.06 189 TYR A O 1
ATOM 1478 N N . ASN A 1 190 ? -4.447 3.793 14.757 1.00 85.31 190 ASN A N 1
ATOM 1479 C CA . ASN A 1 190 ? -3.869 4.445 13.576 1.00 85.31 190 ASN A CA 1
ATOM 1480 C C . ASN A 1 190 ? -2.565 3.782 13.094 1.00 85.31 190 ASN A C 1
ATOM 1482 O O . ASN A 1 190 ? -2.244 3.848 11.912 1.00 85.31 190 ASN A O 1
ATOM 1486 N N . LYS A 1 191 ? -1.798 3.159 13.999 1.00 82.00 191 LYS A N 1
ATOM 1487 C CA . LYS A 1 191 ? -0.537 2.484 13.669 1.00 82.00 191 LYS A CA 1
ATOM 1488 C C . LYS A 1 191 ? -0.740 1.087 13.078 1.00 82.00 191 LYS A C 1
ATOM 1490 O O . LYS A 1 191 ? 0.059 0.674 12.241 1.00 82.00 191 LYS A O 1
ATOM 1495 N N . ILE A 1 192 ? -1.743 0.345 13.549 1.00 80.06 192 ILE A N 1
ATOM 1496 C CA . ILE A 1 192 ? -1.882 -1.088 13.244 1.00 80.06 192 ILE A CA 1
ATOM 1497 C C . ILE A 1 192 ? -3.062 -1.410 12.331 1.00 80.06 192 ILE A C 1
ATOM 1499 O O . ILE A 1 192 ? -3.064 -2.485 11.751 1.00 80.06 192 ILE A O 1
ATOM 1503 N N . ALA A 1 193 ? -4.040 -0.514 12.173 1.00 80.75 193 ALA A N 1
ATOM 1504 C CA . ALA A 1 193 ? -5.279 -0.806 11.448 1.00 80.75 193 ALA A CA 1
ATOM 1505 C C . ALA A 1 193 ? -5.031 -1.273 10.002 1.00 80.75 193 ALA A C 1
ATOM 1507 O O . ALA A 1 193 ? -5.664 -2.224 9.567 1.00 80.75 193 ALA A O 1
ATOM 1508 N N . ASN A 1 194 ? -4.038 -0.699 9.308 1.00 75.12 194 ASN A N 1
ATOM 1509 C CA . ASN A 1 194 ? -3.651 -1.086 7.939 1.00 75.12 194 ASN A CA 1
ATOM 1510 C C . ASN A 1 194 ? -3.055 -2.504 7.824 1.00 75.12 194 ASN A C 1
ATOM 1512 O O . ASN A 1 194 ? -2.730 -2.944 6.727 1.00 75.12 194 ASN A O 1
ATOM 1516 N N . GLN A 1 195 ? -2.825 -3.189 8.945 1.00 75.62 195 GLN A N 1
ATOM 1517 C CA . GLN A 1 195 ? -2.311 -4.561 8.976 1.00 75.62 195 GLN A CA 1
ATOM 1518 C C . GLN A 1 195 ? -3.438 -5.597 9.075 1.00 75.62 195 GLN A C 1
ATOM 1520 O O . GLN A 1 195 ? -3.161 -6.790 9.036 1.00 75.62 195 GLN A O 1
ATOM 1525 N N . PHE A 1 196 ? -4.687 -5.150 9.217 1.00 77.50 196 PHE A N 1
ATOM 1526 C CA . PHE A 1 196 ? -5.866 -6.002 9.309 1.00 77.50 196 PHE A CA 1
ATOM 1527 C C . PHE A 1 196 ? -6.756 -5.791 8.086 1.00 77.50 196 PHE A C 1
ATOM 1529 O O . PHE A 1 196 ? -6.846 -4.684 7.561 1.00 77.50 196 PHE A O 1
ATOM 1536 N N . GLU A 1 197 ? -7.442 -6.851 7.664 1.00 74.56 197 GLU A N 1
ATOM 1537 C CA . GLU A 1 197 ? -8.391 -6.797 6.547 1.00 74.56 197 GLU A CA 1
ATOM 1538 C C . GLU A 1 197 ? -9.603 -5.903 6.849 1.00 74.56 197 GLU A C 1
ATOM 1540 O O . GLU A 1 197 ? -10.087 -5.184 5.979 1.00 74.56 197 GLU A O 1
ATOM 1545 N N . GLY A 1 198 ? -10.049 -5.895 8.107 1.00 77.75 198 GLY A N 1
ATOM 1546 C CA . GLY A 1 198 ? -11.121 -5.033 8.585 1.00 77.75 198 GLY A CA 1
ATOM 1547 C C . GLY A 1 198 ? -10.785 -4.438 9.947 1.00 77.75 198 GLY A C 1
ATOM 1548 O O . GLY A 1 198 ? -10.204 -5.096 10.814 1.00 77.75 198 GLY A O 1
ATOM 1549 N N . CYS A 1 199 ? -11.161 -3.179 10.150 1.00 82.81 199 CYS A N 1
ATOM 1550 C CA . CYS A 1 199 ? -10.877 -2.433 11.369 1.00 82.81 199 CYS A CA 1
ATOM 1551 C C . CYS A 1 199 ? -12.088 -1.593 11.781 1.00 82.81 199 CYS A C 1
ATOM 1553 O O . CYS A 1 199 ? -12.761 -1.011 10.939 1.00 82.81 199 CYS A O 1
ATOM 1555 N N . CYS A 1 200 ? -12.349 -1.498 13.083 1.00 87.50 200 CYS A N 1
ATOM 1556 C CA . CYS A 1 200 ? -13.408 -0.651 13.624 1.00 87.50 200 CYS A CA 1
ATOM 1557 C C . CYS A 1 200 ? -12.960 -0.046 14.955 1.00 87.50 200 CYS A C 1
ATOM 1559 O O . CYS A 1 200 ? -12.273 -0.701 15.748 1.00 87.50 200 CYS A O 1
ATOM 1561 N N . PHE A 1 201 ? -13.370 1.196 15.215 1.00 89.06 201 PHE A N 1
ATOM 1562 C CA . PHE A 1 201 ? -13.113 1.870 16.481 1.00 89.06 201 PHE A CA 1
ATOM 1563 C C . PHE A 1 201 ? -14.408 2.378 17.120 1.00 89.06 201 PHE A C 1
ATOM 1565 O O . PHE A 1 201 ? -14.855 3.497 16.875 1.00 89.06 201 PHE A O 1
ATOM 1572 N N . LEU A 1 202 ? -14.982 1.566 18.009 1.00 89.81 202 LEU A N 1
ATOM 1573 C CA . LEU A 1 202 ? -16.189 1.925 18.752 1.00 89.81 202 LEU A CA 1
ATOM 1574 C C . LEU A 1 202 ? -15.849 2.786 19.978 1.00 89.81 202 LEU A C 1
ATOM 1576 O O . LEU A 1 202 ? -15.206 2.325 20.925 1.00 89.81 202 LEU A O 1
ATOM 1580 N N . GLN A 1 203 ? -16.308 4.038 19.974 1.00 88.62 203 GLN A N 1
ATOM 1581 C CA . GLN A 1 203 ? -16.184 4.963 21.107 1.00 88.62 203 GLN A CA 1
ATOM 1582 C C . GLN A 1 203 ? -17.394 4.860 22.038 1.00 88.62 203 GLN A C 1
ATOM 1584 O O . GLN A 1 203 ? -18.496 4.554 21.601 1.00 88.62 203 GLN A O 1
ATOM 1589 N N . ASP A 1 204 ? -17.160 5.079 23.337 1.00 87.69 204 ASP A N 1
ATOM 1590 C CA . ASP A 1 204 ? -18.196 5.237 24.368 1.00 87.69 204 ASP A CA 1
ATOM 1591 C C . ASP A 1 204 ? -19.332 4.196 24.330 1.00 87.69 204 ASP A C 1
ATOM 1593 O O . ASP A 1 204 ? -20.493 4.498 24.599 1.00 87.69 204 ASP A O 1
ATOM 1597 N N . VAL A 1 205 ? -18.971 2.929 24.080 1.00 89.00 205 VAL A N 1
ATOM 1598 C CA . VAL A 1 205 ? -19.889 1.786 23.879 1.00 89.00 205 VAL A CA 1
ATOM 1599 C C . VAL A 1 205 ? -21.041 1.740 24.885 1.00 89.00 205 VAL A C 1
ATOM 1601 O O . VAL A 1 205 ? -22.172 1.453 24.512 1.00 89.00 205 VAL A O 1
ATOM 1604 N N . ARG A 1 206 ? -20.788 2.029 26.169 1.00 87.50 206 ARG A N 1
ATOM 1605 C CA . ARG A 1 206 ? -21.839 2.016 27.205 1.00 87.50 206 ARG A CA 1
ATOM 1606 C C . ARG A 1 206 ? -22.898 3.091 26.971 1.00 87.50 206 ARG A C 1
ATOM 1608 O O . ARG A 1 206 ? -24.086 2.832 27.148 1.00 87.50 206 ARG A O 1
ATOM 1615 N N . GLN A 1 207 ? -22.459 4.293 26.618 1.00 90.12 207 GLN A N 1
ATOM 1616 C CA . GLN A 1 207 ? -23.340 5.425 26.387 1.00 90.12 207 GLN A CA 1
ATOM 1617 C C . GLN A 1 207 ? -24.135 5.219 25.096 1.00 90.12 207 GLN A C 1
ATOM 1619 O O . GLN A 1 207 ? -25.354 5.363 25.107 1.00 90.12 207 GLN A O 1
ATOM 1624 N N . GLU A 1 208 ? -23.468 4.794 24.026 1.00 88.69 208 GLU A N 1
ATOM 1625 C CA . GLU A 1 208 ? -24.107 4.549 22.731 1.00 88.69 208 GLU A CA 1
ATOM 1626 C C . GLU A 1 208 ? -25.098 3.379 22.786 1.00 88.69 208 GLU A C 1
ATOM 1628 O O . GLU A 1 208 ? -26.219 3.493 22.293 1.00 88.69 208 GLU A O 1
ATOM 1633 N N . ALA A 1 209 ? -24.766 2.303 23.509 1.00 89.94 209 ALA A N 1
ATOM 1634 C CA . ALA A 1 209 ? -25.696 1.201 23.759 1.00 89.94 209 ALA A CA 1
ATOM 1635 C C . ALA A 1 209 ? -26.950 1.653 24.518 1.00 89.94 209 ALA A C 1
ATOM 1637 O O . ALA A 1 209 ? -28.036 1.138 24.264 1.00 89.94 209 ALA A O 1
ATOM 1638 N N . SER A 1 210 ? -26.809 2.606 25.443 1.00 91.94 210 SER A N 1
ATOM 1639 C CA . SER A 1 210 ? -27.931 3.114 26.239 1.00 91.94 210 SER A CA 1
ATOM 1640 C C . SER A 1 210 ? -28.846 4.036 25.429 1.00 91.94 210 SER A C 1
ATOM 1642 O O . SER A 1 210 ? -30.049 4.052 25.664 1.00 91.94 210 SER A O 1
ATOM 1644 N N . LYS A 1 211 ? -28.290 4.796 24.477 1.00 92.12 211 LYS A N 1
ATOM 1645 C CA . LYS A 1 211 ? -29.045 5.733 23.629 1.00 92.12 211 LYS A CA 1
ATOM 1646 C C . LYS A 1 211 ? -29.710 5.058 22.430 1.00 92.12 211 LYS A C 1
ATOM 1648 O O . LYS A 1 211 ? -30.869 5.332 22.143 1.00 92.12 211 LYS A O 1
ATOM 1653 N N . HIS A 1 212 ? -28.967 4.208 21.722 1.00 87.81 212 HIS A N 1
ATOM 1654 C CA . HIS A 1 212 ? -29.352 3.682 20.406 1.00 87.81 212 HIS A CA 1
ATOM 1655 C C . HIS A 1 212 ? -29.567 2.163 20.401 1.00 87.81 212 HIS A C 1
ATOM 1657 O O . HIS A 1 212 ? -30.067 1.598 19.429 1.00 87.81 212 HIS A O 1
ATOM 1663 N N . GLY A 1 213 ? -29.228 1.485 21.500 1.00 88.56 213 GLY A N 1
ATOM 1664 C CA . GLY A 1 213 ? -29.317 0.036 21.612 1.00 88.56 213 GLY A CA 1
ATOM 1665 C C . GLY A 1 213 ? -28.128 -0.696 20.986 1.00 88.56 213 GLY A C 1
ATOM 1666 O O . GLY A 1 213 ? -27.347 -0.166 20.199 1.00 88.56 213 GLY A O 1
ATOM 1667 N N . LEU A 1 214 ? -27.997 -1.978 21.333 1.00 87.25 214 LEU A N 1
ATOM 1668 C CA . LEU A 1 214 ? -26.891 -2.829 20.871 1.00 87.25 214 LEU A CA 1
ATOM 1669 C C . LEU A 1 214 ? -26.945 -3.147 19.372 1.00 87.25 214 LEU A C 1
ATOM 1671 O O . LEU A 1 214 ? -25.914 -3.433 18.770 1.00 87.25 214 LEU A O 1
ATOM 1675 N N . VAL A 1 215 ? -28.139 -3.106 18.776 1.00 84.19 215 VAL A N 1
ATOM 1676 C CA . VAL A 1 215 ? -28.322 -3.385 17.345 1.00 84.19 215 VAL A CA 1
ATOM 1677 C C . VAL A 1 215 ? -27.606 -2.334 16.504 1.00 84.19 215 VAL A C 1
ATOM 1679 O O . VAL A 1 215 ? -26.973 -2.687 15.514 1.00 84.19 215 VAL A O 1
ATOM 1682 N N . GLU A 1 216 ? -27.652 -1.067 16.913 1.00 84.94 216 GLU A N 1
ATOM 1683 C CA . GLU A 1 216 ? -27.017 0.011 16.159 1.00 84.94 216 GLU A CA 1
ATOM 1684 C C . GLU A 1 216 ? -25.490 -0.067 16.248 1.00 84.94 216 GLU A C 1
ATOM 1686 O O . GLU A 1 216 ? -24.812 -0.032 15.227 1.00 84.94 216 GLU A O 1
ATOM 1691 N N . LEU A 1 217 ? -24.947 -0.342 17.439 1.00 86.81 217 LEU A N 1
ATOM 1692 C CA . LEU A 1 217 ? -23.513 -0.607 17.614 1.00 86.81 217 LEU A CA 1
ATOM 1693 C C . LEU A 1 217 ? -23.021 -1.790 16.774 1.00 86.81 217 LEU A C 1
ATOM 1695 O O . LEU A 1 217 ? -21.920 -1.754 16.226 1.00 86.81 217 LEU A O 1
ATOM 1699 N N . GLN A 1 218 ? -23.829 -2.847 16.668 1.00 85.00 218 GLN A N 1
ATOM 1700 C CA . GLN A 1 218 ? -23.500 -3.994 15.830 1.00 85.00 218 GLN A CA 1
ATOM 1701 C C . GLN A 1 218 ? -23.479 -3.621 14.343 1.00 85.00 218 GLN A C 1
ATOM 1703 O O . GLN A 1 218 ? -22.617 -4.114 13.620 1.00 85.00 218 GLN A O 1
ATOM 1708 N N . LYS A 1 219 ? -24.392 -2.757 13.882 1.00 84.31 219 LYS A N 1
ATOM 1709 C CA . LYS A 1 219 ? -24.364 -2.245 12.505 1.00 84.31 219 LYS A CA 1
ATOM 1710 C C . LYS A 1 219 ? -23.100 -1.440 12.245 1.00 84.31 219 LYS A C 1
ATOM 1712 O O . LYS A 1 219 ? -22.422 -1.733 11.271 1.00 84.31 219 LYS A O 1
ATOM 1717 N N . THR A 1 220 ? -22.748 -0.505 13.131 1.00 85.69 220 THR A N 1
ATOM 1718 C CA . THR A 1 220 ? -21.510 0.282 13.008 1.00 85.69 220 THR A CA 1
ATOM 1719 C C . THR A 1 220 ? -20.289 -0.627 12.919 1.00 85.69 220 THR A C 1
ATOM 1721 O O . THR A 1 220 ? -19.494 -0.497 11.998 1.00 85.69 220 THR A O 1
ATOM 1724 N N . LEU A 1 221 ? -20.186 -1.617 13.812 1.00 87.44 221 LEU A N 1
ATOM 1725 C CA . LEU A 1 221 ? -19.088 -2.584 13.798 1.00 87.44 221 LEU A CA 1
ATOM 1726 C C . LEU A 1 221 ? -18.985 -3.339 12.468 1.00 87.44 221 LEU A C 1
ATOM 1728 O O . LEU A 1 221 ? -17.893 -3.506 11.934 1.00 87.44 221 LEU A O 1
ATOM 1732 N N . LEU A 1 222 ? -20.115 -3.833 11.957 1.00 84.12 222 LEU A N 1
ATOM 1733 C CA . LEU A 1 222 ? -20.144 -4.607 10.719 1.00 84.12 222 LEU A CA 1
ATOM 1734 C C . LEU A 1 222 ? -19.841 -3.739 9.499 1.00 84.12 222 LEU A C 1
ATOM 1736 O O . LEU A 1 222 ? -19.073 -4.174 8.649 1.00 84.12 222 LEU A O 1
ATOM 1740 N N . ASN A 1 223 ? -20.406 -2.536 9.428 1.00 81.38 223 ASN A N 1
ATOM 1741 C CA . ASN A 1 223 ? -20.174 -1.611 8.324 1.00 81.38 223 ASN A CA 1
ATOM 1742 C C . ASN A 1 223 ? -18.709 -1.158 8.281 1.00 81.38 223 ASN A C 1
ATOM 1744 O O . ASN A 1 223 ? -18.124 -1.138 7.207 1.00 81.38 223 ASN A O 1
ATOM 1748 N N . ASP A 1 224 ? -18.085 -0.876 9.427 1.00 79.56 224 ASP A N 1
ATOM 1749 C CA . ASP A 1 224 ? -16.675 -0.467 9.476 1.00 79.56 224 ASP A CA 1
ATOM 1750 C C . ASP A 1 224 ? -15.720 -1.609 9.086 1.00 79.56 224 ASP A C 1
ATOM 1752 O O . ASP A 1 224 ? -14.744 -1.390 8.369 1.00 79.56 224 ASP A O 1
ATOM 1756 N N . ILE A 1 225 ? -16.000 -2.840 9.538 1.00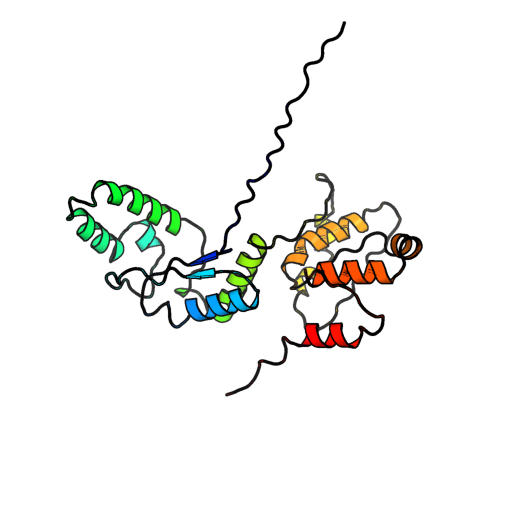 81.69 225 ILE A N 1
ATOM 1757 C CA . ILE A 1 225 ? -15.160 -4.013 9.238 1.00 81.69 225 ILE A CA 1
ATOM 1758 C C . ILE A 1 225 ? -15.322 -4.458 7.784 1.00 81.69 225 ILE A C 1
ATOM 1760 O O . ILE A 1 225 ? -14.332 -4.808 7.152 1.00 81.69 225 ILE A O 1
ATOM 1764 N N . LEU A 1 226 ? -16.556 -4.492 7.278 1.00 73.44 226 LEU A N 1
ATOM 1765 C CA . LEU A 1 226 ? -16.871 -5.065 5.967 1.00 73.44 226 LEU A CA 1
ATOM 1766 C C . LEU A 1 226 ? -16.901 -4.017 4.852 1.00 73.44 226 LEU A C 1
ATOM 1768 O O . LEU A 1 226 ? -16.881 -4.396 3.689 1.00 73.44 226 LEU A O 1
ATOM 1772 N N . LYS A 1 227 ? -16.979 -2.722 5.190 1.00 66.00 227 LYS A N 1
ATOM 1773 C CA . LYS A 1 227 ? -17.132 -1.596 4.249 1.00 66.00 227 LYS A CA 1
ATOM 1774 C C . LYS A 1 227 ? -18.303 -1.761 3.258 1.00 66.00 227 LYS A C 1
ATOM 1776 O O . LYS A 1 227 ? -18.336 -1.106 2.223 1.00 66.00 227 LYS A O 1
ATOM 1781 N N . GLU A 1 228 ? -19.288 -2.597 3.601 1.00 55.03 228 GLU A N 1
ATOM 1782 C CA . GLU A 1 228 ? -20.527 -2.835 2.852 1.00 55.03 228 GLU A CA 1
ATOM 1783 C C . GLU A 1 228 ? -21.708 -2.127 3.533 1.00 55.03 228 GLU A C 1
ATOM 1785 O O . GLU A 1 228 ? -21.831 -2.144 4.761 1.00 55.03 228 GLU A O 1
ATOM 1790 N N . ASP A 1 229 ? -22.633 -1.579 2.740 1.00 42.56 229 ASP A N 1
ATOM 1791 C CA . ASP A 1 229 ? -23.890 -1.010 3.237 1.00 42.56 229 ASP A CA 1
ATOM 1792 C C . ASP A 1 229 ? -24.879 -2.141 3.579 1.00 42.56 229 ASP A C 1
ATOM 1794 O O . ASP A 1 229 ? -25.780 -2.519 2.819 1.00 42.56 229 ASP A O 1
ATOM 1798 N N . LEU A 1 230 ? -24.649 -2.790 4.721 1.00 49.03 230 LEU A N 1
ATOM 1799 C CA . LEU A 1 230 ? -25.442 -3.935 5.139 1.00 49.03 230 LEU A CA 1
ATOM 1800 C C . LEU A 1 230 ? -26.797 -3.472 5.675 1.00 49.03 230 LEU A C 1
ATOM 1802 O O . LEU A 1 230 ? -26.943 -3.102 6.840 1.00 49.03 230 LEU A O 1
ATOM 1806 N N . LYS A 1 231 ? -27.848 -3.637 4.866 1.00 42.00 231 LYS A N 1
ATOM 1807 C CA . LYS A 1 231 ? -29.235 -3.643 5.358 1.00 42.00 231 LYS A CA 1
ATOM 1808 C C . LYS A 1 231 ? -29.402 -4.807 6.343 1.00 42.00 231 LYS A C 1
ATOM 1810 O O . LYS A 1 231 ? -29.559 -5.970 5.961 1.00 42.00 231 LYS A O 1
ATOM 1815 N N . VAL A 1 232 ? -29.293 -4.523 7.641 1.00 44.19 232 VAL A N 1
ATOM 1816 C CA . VAL A 1 232 ? -29.392 -5.541 8.694 1.00 44.19 232 VAL A CA 1
ATOM 1817 C C . VAL A 1 232 ? -30.843 -5.959 8.892 1.00 44.19 232 VAL A C 1
ATOM 1819 O O . VAL A 1 232 ? -31.578 -5.361 9.670 1.00 44.19 232 VAL A O 1
ATOM 1822 N N . VAL A 1 233 ? -31.242 -7.028 8.205 1.00 40.16 233 VAL A N 1
ATOM 1823 C CA . VAL A 1 233 ? -32.418 -7.821 8.570 1.00 40.16 233 VAL A CA 1
ATOM 1824 C C . VAL A 1 233 ? -31.965 -8.941 9.519 1.00 40.16 233 VAL A C 1
ATOM 1826 O O . VAL A 1 233 ? -31.129 -9.768 9.154 1.00 40.16 233 VAL A O 1
ATOM 1829 N N . SER A 1 234 ? -32.551 -8.944 10.723 1.00 37.91 234 SER A N 1
ATOM 1830 C CA . SER A 1 234 ? -32.612 -10.031 11.720 1.00 37.91 234 SER A CA 1
ATOM 1831 C C . SER A 1 234 ? -31.421 -10.293 12.674 1.00 37.91 234 SER A C 1
ATOM 1833 O O . SER A 1 234 ? -30.247 -10.203 12.317 1.00 37.91 234 SER A O 1
ATOM 1835 N N . ARG A 1 235 ? -31.792 -10.656 13.921 1.00 41.97 235 ARG A N 1
ATOM 1836 C CA . ARG A 1 235 ? -30.986 -10.905 15.138 1.00 41.97 235 ARG A CA 1
ATOM 1837 C C . ARG A 1 235 ? -30.130 -12.189 15.102 1.00 41.97 235 ARG A C 1
ATOM 1839 O O . ARG A 1 235 ? -29.245 -12.329 15.942 1.00 41.97 235 ARG A O 1
ATOM 1846 N N . ASP A 1 236 ? -30.305 -13.076 14.122 1.00 42.75 236 ASP A N 1
ATOM 1847 C CA . ASP A 1 236 ? -29.662 -14.408 14.088 1.00 42.75 236 ASP A CA 1
ATOM 1848 C C . ASP A 1 236 ? -28.343 -14.478 13.285 1.00 42.75 236 ASP A C 1
ATOM 1850 O O . ASP A 1 236 ? -28.053 -15.431 12.563 1.00 42.75 236 ASP A O 1
ATOM 1854 N N . ARG A 1 237 ? -27.476 -13.464 13.412 1.00 45.22 237 ARG A N 1
ATOM 1855 C CA . ARG A 1 237 ? -26.228 -13.339 12.621 1.00 45.22 237 ARG A CA 1
ATOM 1856 C C . ARG A 1 237 ? -24.966 -13.977 13.223 1.00 45.22 237 ARG A C 1
ATOM 1858 O O . ARG A 1 237 ? -23.865 -13.677 12.764 1.00 45.22 237 ARG A O 1
ATOM 1865 N N . ARG A 1 238 ? -25.068 -14.906 14.184 1.00 39.88 238 ARG A N 1
ATOM 1866 C CA . ARG A 1 238 ? -23.889 -15.702 14.614 1.00 39.88 238 ARG A CA 1
ATOM 1867 C C . ARG A 1 238 ? -23.296 -16.542 13.470 1.00 39.88 238 ARG A C 1
ATOM 1869 O O . ARG A 1 238 ? -22.103 -16.826 13.482 1.00 39.88 238 ARG A O 1
ATOM 1876 N N . ILE A 1 239 ? -24.114 -16.905 12.481 1.00 39.81 239 ILE A N 1
ATOM 1877 C CA . ILE A 1 239 ? -23.731 -17.788 11.370 1.00 39.81 239 ILE A CA 1
ATOM 1878 C C . ILE A 1 239 ? -23.043 -17.007 10.235 1.00 39.81 239 ILE A C 1
ATOM 1880 O O . ILE A 1 239 ? -22.045 -17.477 9.696 1.00 39.81 239 ILE A O 1
ATOM 1884 N N . ILE A 1 240 ? -23.493 -15.781 9.930 1.00 43.12 240 ILE A N 1
ATOM 1885 C CA . ILE A 1 240 ? -22.953 -14.986 8.810 1.00 43.12 240 ILE A CA 1
ATOM 1886 C C . ILE A 1 240 ? -21.525 -14.503 9.099 1.00 43.12 240 ILE A C 1
ATOM 1888 O O . ILE A 1 240 ? -20.656 -14.639 8.239 1.00 43.12 240 ILE A O 1
ATOM 1892 N N . ILE A 1 241 ? -21.262 -14.033 10.327 1.00 46.38 241 ILE A N 1
ATOM 1893 C CA . ILE A 1 241 ? -19.928 -13.575 10.757 1.00 46.38 241 ILE A CA 1
ATOM 1894 C C . ILE A 1 241 ? -18.907 -14.719 10.656 1.00 46.38 241 ILE A C 1
ATOM 1896 O O . ILE A 1 241 ? -17.824 -14.529 10.111 1.00 46.38 241 ILE A O 1
ATOM 1900 N N . ARG A 1 242 ? -19.278 -15.936 11.088 1.00 39.03 242 ARG A N 1
ATOM 1901 C CA . ARG A 1 242 ? -18.435 -17.134 10.931 1.00 39.03 242 ARG A CA 1
ATOM 1902 C C . ARG A 1 242 ? -18.233 -17.506 9.463 1.00 39.03 242 ARG A C 1
ATOM 1904 O O . ARG A 1 242 ? -17.110 -17.709 9.036 1.00 39.03 242 ARG A O 1
ATOM 1911 N N . SER A 1 243 ? -19.294 -17.558 8.664 1.00 35.44 243 SER A N 1
ATOM 1912 C CA . SER A 1 243 ? -19.176 -18.000 7.267 1.00 35.44 243 SER A CA 1
ATOM 1913 C C . SER A 1 243 ? -18.351 -17.070 6.365 1.00 35.44 243 SER A C 1
ATOM 1915 O O . SER A 1 243 ? -17.900 -17.517 5.317 1.00 35.44 243 SER A O 1
ATOM 1917 N N . ARG A 1 244 ? -18.157 -15.795 6.741 1.00 46.53 244 ARG A N 1
ATOM 1918 C CA . ARG A 1 244 ? -17.372 -14.828 5.954 1.00 46.53 244 ARG A CA 1
ATOM 1919 C C . ARG A 1 244 ? -15.942 -14.653 6.468 1.00 46.53 244 ARG A C 1
ATOM 1921 O O . ARG A 1 244 ? -15.039 -14.654 5.648 1.00 46.53 244 ARG A O 1
ATOM 1928 N N . LEU A 1 245 ? -15.721 -14.644 7.787 1.00 47.22 245 LEU A N 1
ATOM 1929 C CA . LEU A 1 245 ? -14.364 -14.627 8.360 1.00 47.22 245 LEU A CA 1
ATOM 1930 C C . LEU A 1 245 ? -13.573 -15.922 8.089 1.00 47.22 245 LEU A C 1
ATOM 1932 O O . LEU A 1 245 ? -12.353 -15.903 8.111 1.00 47.22 245 LEU A O 1
ATOM 1936 N N . PHE A 1 246 ? -14.252 -17.046 7.829 1.00 45.44 246 PHE A N 1
ATOM 1937 C CA . PHE A 1 246 ? -13.613 -18.334 7.519 1.00 45.44 246 PHE A CA 1
ATOM 1938 C C . PHE A 1 246 ? -13.619 -18.690 6.021 1.00 45.44 246 PHE A C 1
ATOM 1940 O O . PHE A 1 246 ? -13.163 -19.768 5.647 1.00 45.44 246 PHE A O 1
ATOM 1947 N N . LYS A 1 247 ? -14.124 -17.820 5.134 1.00 41.06 247 LYS A N 1
ATOM 1948 C CA . LYS A 1 247 ? -14.130 -18.116 3.690 1.00 41.06 247 LYS A CA 1
ATOM 1949 C C . LYS A 1 247 ? -12.742 -18.031 3.045 1.00 41.06 247 LYS A C 1
ATOM 1951 O O . LYS A 1 247 ? -12.556 -18.617 1.984 1.00 41.06 247 LYS A O 1
ATOM 1956 N N . GLU A 1 248 ? -11.765 -17.401 3.700 1.00 40.62 248 GLU A N 1
ATOM 1957 C CA . GLU A 1 248 ? -10.374 -17.372 3.225 1.00 40.62 248 GLU A CA 1
ATOM 1958 C C . GLU A 1 248 ? -9.578 -18.656 3.546 1.00 40.62 248 GLU A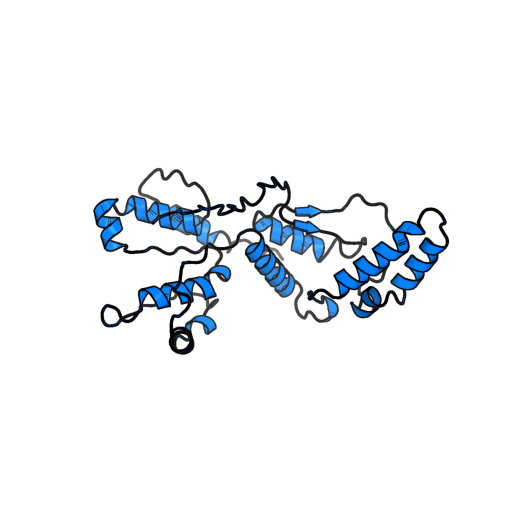 C 1
ATOM 1960 O O . GLU A 1 248 ? -8.504 -18.852 2.987 1.00 40.62 248 GLU A O 1
ATOM 1965 N N . SER A 1 249 ? -10.095 -19.600 4.351 1.00 34.78 249 SER A N 1
ATOM 1966 C CA . SER A 1 249 ? -9.350 -20.829 4.696 1.00 34.78 249 SER A CA 1
ATOM 1967 C C . SER A 1 249 ? -9.629 -22.040 3.790 1.00 34.78 249 SER A C 1
ATOM 1969 O O . SER A 1 249 ? -9.241 -23.150 4.143 1.00 34.78 249 SER A O 1
ATOM 1971 N N . SER A 1 250 ? -10.339 -21.878 2.664 1.00 32.41 250 SER A N 1
ATOM 1972 C CA . SER A 1 250 ? -10.812 -23.014 1.838 1.00 32.41 250 SER A CA 1
ATOM 1973 C C . SER A 1 250 ? -10.201 -23.130 0.434 1.00 32.41 250 SER A C 1
ATOM 1975 O O . SER A 1 250 ? -10.627 -23.996 -0.323 1.00 32.41 250 SER A O 1
ATOM 1977 N N . TYR A 1 251 ? -9.191 -22.329 0.078 1.00 36.34 251 TYR A N 1
ATOM 1978 C CA . TYR A 1 251 ? -8.427 -22.529 -1.166 1.00 36.34 251 TYR A CA 1
ATOM 1979 C C . TYR A 1 251 ? -6.979 -22.924 -0.875 1.00 36.34 251 TYR A C 1
ATOM 1981 O O . TYR A 1 251 ? -6.032 -22.359 -1.409 1.00 36.34 251 TYR A O 1
ATOM 1989 N N . SER A 1 252 ? -6.804 -23.916 -0.007 1.00 34.25 252 SER A N 1
ATOM 1990 C CA . SER A 1 252 ? -5.616 -24.758 -0.027 1.00 34.25 252 SER A CA 1
ATOM 1991 C C . SER A 1 252 ? -6.046 -26.163 -0.446 1.00 34.25 252 SER A C 1
ATOM 1993 O O . SER A 1 252 ? -7.045 -26.693 0.035 1.00 34.25 252 SER A O 1
ATOM 1995 N N . CYS A 1 253 ? -5.262 -26.745 -1.356 1.00 26.81 253 CYS A N 1
ATOM 1996 C CA . CYS A 1 253 ? -5.385 -28.080 -1.943 1.00 26.81 253 CYS A CA 1
ATOM 1997 C C . CYS A 1 253 ? -6.176 -28.177 -3.259 1.00 26.81 253 CYS A C 1
ATOM 1999 O O . CYS A 1 253 ? -7.381 -28.411 -3.295 1.00 26.81 253 CYS A O 1
ATOM 2001 N N . SER A 1 254 ? -5.439 -28.164 -4.367 1.00 26.53 254 SER A N 1
ATOM 2002 C CA . SER A 1 254 ? -5.340 -29.354 -5.219 1.00 26.53 254 SER A CA 1
ATOM 2003 C C . SER A 1 254 ? -3.936 -29.385 -5.825 1.00 26.53 254 SER A C 1
ATOM 2005 O O . SER A 1 254 ? -3.430 -28.349 -6.243 1.00 26.53 254 SER A O 1
ATOM 2007 N N . ARG A 1 255 ? -3.310 -30.557 -5.713 1.00 32.34 255 ARG A N 1
ATOM 2008 C CA . ARG A 1 255 ? -1.930 -30.894 -6.085 1.00 32.34 255 ARG A CA 1
ATOM 2009 C C . ARG A 1 255 ? -1.609 -30.663 -7.555 1.00 32.34 255 ARG A C 1
ATOM 2011 O O . ARG A 1 255 ? -2.546 -30.799 -8.370 1.00 32.34 255 ARG A O 1
#